Protein AF-A0AAF3F3Z7-F1 (afdb_monomer_lite)

Sequence (183 aa):
METDIKRFLELACEFDENYTMTKYVVQRILGGQQEHDPRGRATVASGCVSEICAAWNLEEIYEKWRLYRQRMKCKRKNELCPETGAQFIDVTFPVKRLKDHTAGTPKCVLNKFCDEQNLDRPIYKTAMRDGDKRYISTIDVMGKKFRSRFGQPNKKMAEQVAALSALIGLDLRHILIGNWEEG

Radius of gyration: 21.78 Å; chains: 1; bounding box: 50×30×58 Å

Foldseek 3Di:
DLVVLLVLLLVCLQVVPFFVVNLVVSCVVCPPVLVVDPLSVQSVVDPGSCSNCVSSVNNVSNVVSVVVVVVVVVVLQADADPVPRAGEDAWAFDPVVVVPPPFDFLLRLQQVVCVVVVHDGKDKDWDADPPPRFIAIWIAGPNHIHTHPDGHPDPVRNVSRNSCRVCVVVVNNVSGPDDGTDD

InterPro domains:
  IPR014720 Double-stranded RNA-binding domain [PF00035] (106-167)
  IPR014720 Double-stranded RNA-binding domain [PS50137] (105-172)
  IPR014720 Double-stranded RNA-binding domain [SM00358] (106-171)
  IPR044463 DUS2, double-stranded RNA binding domain [cd19871] (105-172)
  IPR052582 tRNA-dihydrouridine synthase-like [PTHR45936] (4-167)

pLDDT: mean 88.75, std 9.42, range [48.72, 97.81]

Organism: NCBI:txid2138241

Structure (mmCIF, N/CA/C/O backbone):
data_AF-A0AAF3F3Z7-F1
#
_entry.id   AF-A0AAF3F3Z7-F1
#
loop_
_atom_site.group_PDB
_atom_site.id
_atom_site.type_symbol
_atom_site.label_atom_id
_atom_site.label_alt_id
_atom_site.label_comp_id
_atom_site.label_asym_id
_atom_site.label_entity_id
_atom_site.label_seq_id
_atom_site.pdbx_PDB_ins_code
_atom_site.Cartn_x
_atom_site.Cartn_y
_atom_site.Cartn_z
_atom_site.occupancy
_atom_site.B_iso_or_equiv
_atom_site.auth_seq_id
_atom_site.auth_comp_id
_atom_site.auth_asym_id
_atom_site.auth_atom_id
_atom_site.pdbx_PDB_model_num
ATOM 1 N N . MET A 1 1 ? 24.271 2.891 -23.418 1.00 77.19 1 MET A N 1
ATOM 2 C CA . MET A 1 1 ? 22.915 2.370 -23.700 1.00 77.19 1 MET A CA 1
ATOM 3 C C . MET A 1 1 ? 22.592 1.171 -22.821 1.00 77.19 1 MET A C 1
ATOM 5 O O . MET A 1 1 ? 21.758 1.312 -21.943 1.00 77.19 1 MET A O 1
ATOM 9 N N . GLU A 1 2 ? 23.253 0.017 -22.990 1.00 87.62 2 GLU A N 1
ATOM 10 C CA . GLU A 1 2 ? 22.996 -1.155 -22.129 1.00 87.62 2 GLU A CA 1
ATOM 11 C C . GLU A 1 2 ? 23.244 -0.865 -20.642 1.00 87.62 2 GLU A C 1
ATOM 13 O O . GLU A 1 2 ? 22.426 -1.218 -19.798 1.00 87.62 2 GLU A O 1
ATOM 18 N N . THR A 1 3 ? 24.343 -0.180 -20.330 1.00 91.00 3 THR A N 1
ATOM 19 C CA . THR A 1 3 ? 24.683 0.267 -18.972 1.00 91.00 3 THR A CA 1
ATOM 20 C C . THR A 1 3 ? 23.600 1.158 -18.367 1.00 91.00 3 THR A C 1
ATOM 22 O O . THR A 1 3 ? 23.235 0.982 -17.209 1.00 91.00 3 THR A O 1
ATOM 25 N N . ASP A 1 4 ? 23.048 2.076 -19.162 1.00 94.44 4 ASP A N 1
ATOM 26 C CA . ASP A 1 4 ? 22.029 3.035 -18.724 1.00 94.44 4 ASP A CA 1
ATOM 27 C C . ASP A 1 4 ? 20.693 2.337 -18.468 1.00 94.44 4 ASP A C 1
ATOM 29 O O . ASP A 1 4 ? 20.028 2.608 -17.471 1.00 94.44 4 ASP A O 1
ATOM 33 N N . ILE A 1 5 ? 20.328 1.386 -19.334 1.00 96.44 5 ILE A N 1
ATOM 34 C CA . ILE A 1 5 ? 19.113 0.583 -19.185 1.00 96.44 5 ILE A CA 1
ATOM 35 C C . ILE A 1 5 ? 19.213 -0.308 -17.952 1.00 96.44 5 ILE A C 1
ATOM 37 O O . ILE A 1 5 ? 18.295 -0.309 -17.135 1.00 96.44 5 ILE A O 1
ATOM 41 N N . LYS A 1 6 ? 20.332 -1.020 -17.773 1.00 97.25 6 LYS A N 1
ATOM 42 C CA . LYS A 1 6 ? 20.546 -1.853 -16.584 1.00 97.25 6 LYS A CA 1
ATOM 43 C C . LYS A 1 6 ? 20.484 -1.019 -15.308 1.00 97.25 6 LYS A C 1
ATOM 45 O O . LYS A 1 6 ? 19.763 -1.381 -14.382 1.00 97.25 6 LYS A O 1
ATOM 50 N N . ARG A 1 7 ? 21.143 0.145 -15.288 1.00 97.06 7 ARG A N 1
ATOM 51 C CA . ARG A 1 7 ? 21.110 1.053 -14.136 1.00 97.06 7 ARG A CA 1
ATOM 52 C C . ARG A 1 7 ? 19.708 1.585 -13.844 1.00 97.06 7 ARG A C 1
ATOM 54 O O . ARG A 1 7 ? 19.309 1.658 -12.684 1.00 97.06 7 ARG A O 1
ATOM 61 N N . PHE A 1 8 ? 18.955 1.956 -14.876 1.00 97.81 8 PHE A N 1
ATOM 62 C CA . PHE A 1 8 ? 17.564 2.369 -14.718 1.00 97.81 8 PHE A CA 1
ATOM 63 C C . PHE A 1 8 ? 16.702 1.234 -14.155 1.00 97.81 8 PHE A C 1
ATOM 65 O O . PHE A 1 8 ? 15.934 1.465 -13.226 1.00 97.81 8 PHE A O 1
ATOM 72 N N . LEU A 1 9 ? 16.847 0.012 -14.673 1.00 97.69 9 LEU A N 1
ATOM 73 C CA . LEU A 1 9 ? 16.085 -1.151 -14.218 1.00 97.69 9 LEU A CA 1
ATOM 74 C C . LEU A 1 9 ? 16.394 -1.526 -12.766 1.00 97.69 9 LEU A C 1
ATOM 76 O O . LEU A 1 9 ? 15.471 -1.866 -12.029 1.00 97.69 9 LEU A O 1
ATOM 80 N N . GLU A 1 10 ? 17.646 -1.406 -12.321 1.00 96.94 10 GLU A N 1
ATOM 81 C CA . GLU A 1 10 ? 18.009 -1.563 -10.906 1.00 96.94 10 GLU A CA 1
ATOM 82 C C . GLU A 1 10 ? 17.223 -0.603 -10.006 1.00 96.94 10 GLU A C 1
ATOM 84 O O . GLU A 1 10 ? 16.625 -1.031 -9.017 1.00 96.94 10 GLU A O 1
ATOM 89 N N . LEU A 1 11 ? 17.189 0.683 -10.375 1.00 96.44 11 LEU A N 1
ATOM 90 C CA . LEU A 1 11 ? 16.457 1.713 -9.637 1.00 96.44 11 LEU A CA 1
ATOM 91 C C . LEU A 1 11 ? 14.943 1.482 -9.714 1.00 96.44 11 LEU A C 1
ATOM 93 O O . LEU A 1 11 ? 14.253 1.580 -8.704 1.00 96.44 11 LEU A O 1
ATOM 97 N N . ALA A 1 12 ? 14.419 1.119 -10.885 1.00 96.25 12 ALA A N 1
ATOM 98 C CA . ALA A 1 12 ? 13.010 0.780 -11.058 1.00 96.25 12 ALA A CA 1
ATOM 99 C C . ALA A 1 12 ? 12.600 -0.400 -10.158 1.00 96.25 12 ALA A C 1
ATOM 101 O O . ALA A 1 12 ? 11.528 -0.373 -9.555 1.00 96.25 12 ALA A O 1
ATOM 102 N N . CYS A 1 13 ? 13.469 -1.407 -10.008 1.00 95.31 13 CYS A N 1
ATOM 103 C CA . CYS A 1 13 ? 13.248 -2.522 -9.090 1.00 95.31 13 CYS A CA 1
ATOM 104 C C . CYS A 1 13 ? 13.281 -2.082 -7.624 1.00 95.31 13 CYS A C 1
ATOM 106 O O . CYS A 1 13 ? 12.440 -2.532 -6.845 1.00 95.31 13 CYS A O 1
ATOM 108 N N . GLU A 1 14 ? 14.232 -1.227 -7.244 1.00 94.31 14 GLU A N 1
ATOM 109 C CA . GLU A 1 14 ? 14.372 -0.694 -5.885 1.00 94.31 14 GLU A CA 1
ATOM 110 C C . GLU A 1 14 ? 13.143 0.115 -5.457 1.00 94.31 14 GLU A C 1
ATOM 112 O O . GLU A 1 14 ? 12.570 -0.141 -4.394 1.00 94.31 14 GLU A O 1
ATOM 117 N N . PHE A 1 15 ? 12.695 1.030 -6.318 1.00 92.94 15 PHE A N 1
ATOM 118 C CA . PHE A 1 15 ? 11.604 1.963 -6.032 1.00 92.94 15 PHE A CA 1
ATOM 119 C C . PHE A 1 15 ? 10.208 1.455 -6.422 1.00 92.94 15 PHE A C 1
ATOM 121 O O . PHE A 1 15 ? 9.239 2.189 -6.252 1.00 92.94 15 PHE A O 1
ATOM 128 N N . ASP A 1 16 ? 10.091 0.201 -6.872 1.00 91.19 16 ASP A N 1
ATOM 129 C CA . ASP A 1 16 ? 8.820 -0.432 -7.267 1.00 91.19 16 ASP A CA 1
ATOM 130 C C . ASP A 1 16 ? 8.071 0.376 -8.342 1.00 91.19 16 ASP A C 1
ATOM 132 O O . ASP A 1 16 ? 6.862 0.598 -8.264 1.00 91.19 16 ASP A O 1
ATOM 136 N N . GLU A 1 17 ? 8.819 0.852 -9.343 1.00 92.12 17 GLU A N 1
ATOM 137 C CA . GLU A 1 17 ? 8.267 1.638 -10.444 1.00 92.12 17 GLU A CA 1
ATOM 138 C C . GLU A 1 17 ? 7.237 0.822 -11.234 1.00 92.12 17 GLU A C 1
ATOM 140 O O . GLU A 1 17 ? 7.352 -0.396 -11.412 1.00 92.12 17 GLU A O 1
ATOM 145 N N . ASN A 1 18 ? 6.207 1.504 -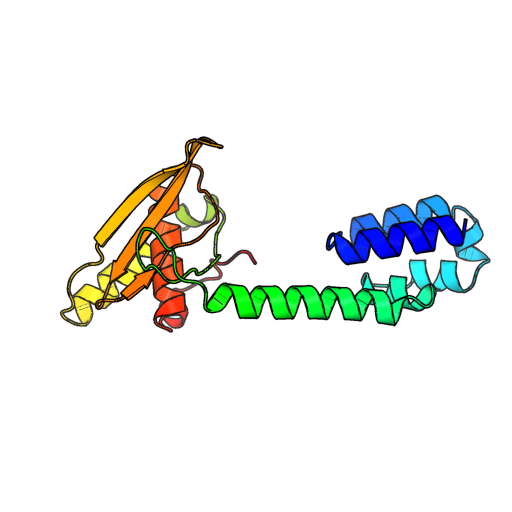11.729 1.00 91.81 18 ASN A N 1
ATOM 146 C CA . ASN A 1 18 ? 5.135 0.826 -12.436 1.00 91.81 18 ASN A CA 1
ATOM 147 C C . ASN A 1 18 ? 5.573 0.372 -13.838 1.00 91.81 18 ASN A C 1
ATOM 149 O O . ASN A 1 18 ? 6.300 1.066 -14.550 1.00 91.81 18 ASN A O 1
ATOM 153 N N . TYR A 1 19 ? 5.039 -0.774 -14.266 1.00 92.62 19 TYR A N 1
ATOM 154 C CA . TYR A 1 19 ? 5.362 -1.412 -15.545 1.00 92.62 19 TYR A CA 1
ATOM 155 C C . TYR A 1 19 ? 5.275 -0.474 -16.756 1.00 92.62 19 TYR A C 1
ATOM 157 O O . TYR A 1 19 ? 6.192 -0.463 -17.577 1.00 92.62 19 TYR A O 1
ATOM 165 N N . THR A 1 20 ? 4.207 0.321 -16.867 1.00 92.38 20 THR A N 1
ATOM 166 C CA . THR A 1 20 ? 3.992 1.215 -18.013 1.00 92.38 20 THR A CA 1
ATOM 167 C C . THR A 1 20 ? 5.125 2.231 -18.137 1.00 92.38 20 THR A C 1
ATOM 169 O O . THR A 1 20 ? 5.669 2.420 -19.226 1.00 92.38 20 THR A O 1
ATOM 172 N N . MET A 1 21 ? 5.523 2.842 -17.016 1.00 94.69 21 MET A N 1
ATOM 173 C CA . MET A 1 21 ? 6.622 3.806 -16.980 1.00 94.69 21 MET A CA 1
ATOM 174 C C . MET A 1 21 ? 7.970 3.138 -17.229 1.00 94.69 21 MET A C 1
ATOM 176 O O . MET A 1 21 ? 8.744 3.629 -18.051 1.00 94.69 21 MET A O 1
ATOM 180 N N . THR A 1 22 ? 8.232 1.994 -16.594 1.00 96.81 22 THR A N 1
ATOM 181 C CA . THR A 1 22 ? 9.468 1.236 -16.815 1.00 96.81 22 THR A CA 1
ATOM 182 C C . THR A 1 22 ? 9.636 0.865 -18.289 1.00 96.81 22 THR A C 1
ATOM 184 O O . THR A 1 22 ? 10.677 1.152 -18.878 1.00 96.81 22 THR A O 1
ATOM 187 N N . LYS A 1 23 ? 8.601 0.293 -18.917 1.00 96.94 23 LYS A N 1
ATOM 188 C CA . LYS A 1 23 ? 8.632 -0.119 -20.327 1.00 96.94 23 LYS A CA 1
ATOM 189 C C . LYS A 1 23 ? 8.881 1.060 -21.260 1.00 96.94 23 LYS A C 1
ATOM 191 O O . LYS A 1 23 ? 9.750 0.985 -22.126 1.00 96.94 23 LYS A O 1
ATOM 196 N N . TYR A 1 24 ? 8.163 2.159 -21.043 1.00 96.38 24 TYR A N 1
ATOM 197 C CA . TYR A 1 24 ? 8.303 3.368 -21.844 1.00 96.38 24 TYR A CA 1
ATOM 198 C C . TYR A 1 24 ? 9.722 3.949 -21.794 1.00 96.38 24 TYR A C 1
ATOM 200 O O . TYR A 1 24 ? 10.283 4.291 -22.835 1.00 96.38 24 TYR A O 1
ATOM 208 N N . VAL A 1 25 ? 10.322 4.042 -20.602 1.00 97.50 25 VAL A N 1
ATOM 209 C CA . VAL A 1 25 ? 11.681 4.580 -20.446 1.00 97.50 25 VAL A CA 1
ATOM 210 C C . VAL A 1 25 ? 12.702 3.689 -21.151 1.00 97.50 25 VAL A C 1
ATOM 212 O O . VAL A 1 25 ? 13.522 4.204 -21.910 1.00 97.50 25 VAL A O 1
ATOM 215 N N . VAL A 1 26 ? 12.628 2.364 -20.982 1.00 96.94 26 VAL A N 1
ATOM 216 C CA . VAL A 1 26 ? 13.566 1.442 -21.646 1.00 96.94 26 VAL A CA 1
ATOM 217 C C . VAL A 1 26 ? 13.438 1.519 -23.170 1.00 96.94 26 VAL A C 1
ATOM 219 O O . VAL A 1 26 ? 14.450 1.637 -23.859 1.00 96.94 26 VAL A O 1
ATOM 222 N N . GLN A 1 27 ? 12.214 1.536 -23.708 1.00 95.75 27 GLN A N 1
ATOM 223 C CA . GLN A 1 27 ? 11.977 1.691 -25.150 1.00 95.75 27 GLN A CA 1
ATOM 224 C C . GLN A 1 27 ? 12.495 3.032 -25.683 1.00 95.75 27 GLN A C 1
ATOM 226 O O . GLN A 1 27 ? 13.074 3.084 -26.766 1.00 95.75 27 GLN A O 1
ATOM 231 N N . ARG A 1 28 ? 12.362 4.118 -24.910 1.00 96.19 28 ARG A N 1
ATOM 232 C CA . ARG A 1 28 ? 12.935 5.417 -25.283 1.00 96.19 28 ARG A CA 1
ATOM 233 C C . ARG A 1 28 ? 14.458 5.415 -25.320 1.00 96.19 28 ARG A C 1
ATOM 235 O O . ARG A 1 28 ? 15.018 6.031 -26.220 1.00 96.19 28 ARG A O 1
ATOM 242 N N . ILE A 1 29 ? 15.117 4.747 -24.373 1.00 95.44 29 ILE A N 1
ATOM 243 C CA . ILE A 1 29 ? 16.583 4.635 -24.371 1.00 95.44 29 ILE A CA 1
ATOM 244 C C . ILE A 1 29 ? 17.059 3.774 -25.554 1.00 95.44 29 ILE A C 1
ATOM 246 O O . ILE A 1 29 ? 18.079 4.088 -26.165 1.00 95.44 29 ILE A O 1
ATOM 250 N N . LEU A 1 30 ? 16.312 2.719 -25.903 1.00 94.44 30 LEU A N 1
ATOM 251 C CA . LEU A 1 30 ? 16.591 1.858 -27.058 1.00 94.44 30 LEU A CA 1
ATOM 252 C C . LEU A 1 30 ? 16.384 2.566 -28.406 1.00 94.44 30 LEU A C 1
ATOM 254 O O . LEU A 1 30 ? 17.128 2.317 -29.357 1.00 94.44 30 LEU A O 1
ATOM 258 N N . GLY A 1 31 ? 15.365 3.422 -28.517 1.00 94.00 31 GLY A N 1
ATOM 259 C CA . GLY A 1 31 ? 14.981 4.032 -29.789 1.00 94.00 31 GLY A CA 1
ATOM 260 C C . GLY A 1 31 ? 14.740 2.968 -30.867 1.00 94.00 31 GLY A C 1
ATOM 261 O O . GLY A 1 31 ? 14.093 1.953 -30.616 1.00 94.00 31 GLY A O 1
ATOM 262 N N . GLY A 1 32 ? 15.311 3.156 -32.061 1.00 91.19 32 GLY A N 1
ATOM 263 C CA . GLY A 1 32 ? 15.193 2.193 -33.168 1.00 91.19 32 GLY A CA 1
ATOM 264 C C . GLY A 1 32 ? 15.847 0.827 -32.911 1.00 91.19 32 GLY A C 1
ATOM 265 O O . GLY A 1 32 ? 15.515 -0.147 -33.580 1.00 91.19 32 GLY A O 1
ATOM 266 N N . GLN A 1 33 ? 16.729 0.703 -31.910 1.00 89.56 33 GLN A N 1
ATOM 267 C CA . GLN A 1 33 ? 17.365 -0.582 -31.586 1.00 89.56 33 GLN A CA 1
ATOM 268 C C . GLN A 1 33 ? 16.382 -1.609 -31.015 1.00 89.56 33 GLN A C 1
ATOM 270 O O . GLN A 1 33 ? 16.705 -2.793 -30.967 1.00 89.56 33 GLN A O 1
ATOM 275 N N . GLN A 1 34 ? 15.170 -1.195 -30.634 1.00 90.88 34 GLN A N 1
ATOM 276 C CA . GLN A 1 34 ? 14.133 -2.109 -30.154 1.00 90.88 34 GLN A CA 1
ATOM 277 C C . GLN A 1 34 ? 13.709 -3.169 -31.191 1.00 90.88 34 GLN A C 1
ATOM 279 O O . GLN A 1 34 ? 13.202 -4.219 -30.806 1.00 90.88 34 GLN A O 1
ATOM 284 N N . GLU A 1 35 ? 13.937 -2.926 -32.486 1.00 90.94 35 GLU A N 1
ATOM 285 C CA . GLU A 1 35 ? 13.633 -3.880 -33.563 1.00 90.94 35 GLU A CA 1
ATOM 286 C C . GLU A 1 35 ? 14.815 -4.815 -33.866 1.00 90.94 35 GLU A C 1
ATOM 288 O O . GLU A 1 35 ? 14.627 -5.993 -34.186 1.00 90.94 35 GLU A O 1
ATOM 293 N N . HIS A 1 36 ? 16.046 -4.321 -33.712 1.00 90.69 36 HIS A N 1
ATOM 294 C CA . HIS A 1 36 ? 17.266 -5.030 -34.104 1.00 90.69 36 HIS A CA 1
ATOM 295 C C . HIS A 1 36 ? 17.894 -5.835 -32.955 1.00 90.69 36 HIS A C 1
ATOM 297 O O . HIS A 1 36 ? 18.313 -6.976 -33.173 1.00 90.69 36 HIS A O 1
ATOM 303 N N . ASP A 1 37 ? 17.891 -5.307 -31.728 1.00 92.50 37 ASP A N 1
ATOM 304 C CA . ASP A 1 37 ? 18.415 -5.989 -30.540 1.00 92.50 37 ASP A CA 1
ATOM 305 C C . ASP A 1 37 ? 17.410 -7.055 -30.043 1.00 92.50 37 ASP A C 1
ATOM 307 O O . ASP A 1 37 ? 16.248 -6.723 -29.780 1.00 92.50 37 ASP A O 1
ATOM 311 N N . PRO A 1 38 ? 17.816 -8.332 -29.871 1.00 94.50 38 PRO A N 1
ATOM 312 C CA . PRO A 1 38 ? 16.962 -9.368 -29.285 1.00 94.50 38 PRO A CA 1
ATOM 313 C C . PRO A 1 38 ? 16.350 -8.980 -27.932 1.00 94.50 38 PRO A C 1
ATOM 315 O O . PRO A 1 38 ? 15.183 -9.276 -27.681 1.00 94.50 38 PRO A O 1
ATOM 318 N N . ARG A 1 39 ? 17.101 -8.268 -27.084 1.00 95.31 39 ARG A N 1
ATOM 319 C CA . ARG A 1 39 ? 16.645 -7.765 -25.777 1.00 95.31 39 ARG A CA 1
ATOM 320 C C . ARG A 1 39 ? 15.650 -6.624 -25.937 1.00 95.31 39 ARG A C 1
ATOM 322 O O . ARG A 1 39 ? 14.708 -6.500 -25.156 1.00 95.31 39 ARG A O 1
ATOM 329 N N . GLY A 1 40 ? 15.834 -5.814 -26.978 1.00 94.62 40 GLY A N 1
ATOM 330 C CA . GLY A 1 40 ? 14.894 -4.777 -27.383 1.00 94.62 40 GLY A CA 1
ATOM 331 C C . GLY A 1 40 ? 13.544 -5.365 -27.787 1.00 94.62 40 GLY A C 1
ATOM 332 O O . GLY A 1 40 ? 12.516 -4.979 -27.229 1.00 94.62 40 GLY A O 1
ATOM 333 N N . ARG A 1 41 ? 13.550 -6.387 -28.652 1.00 96.19 41 ARG A N 1
ATOM 334 C CA . ARG A 1 41 ? 12.333 -7.123 -29.036 1.00 96.19 41 ARG A CA 1
ATOM 335 C C . ARG A 1 41 ? 11.676 -7.804 -27.839 1.00 96.19 41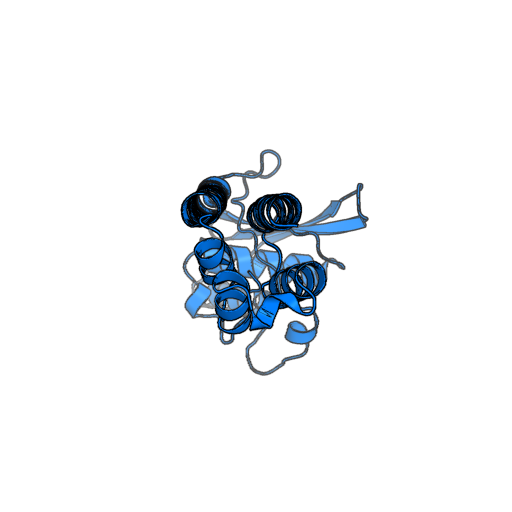 ARG A C 1
ATOM 337 O O . ARG A 1 41 ? 10.459 -7.730 -27.689 1.00 96.19 41 ARG A O 1
ATOM 344 N N . ALA A 1 42 ? 12.473 -8.413 -26.961 1.00 96.38 42 ALA A N 1
ATOM 345 C CA . ALA A 1 42 ? 11.972 -9.009 -25.727 1.00 96.38 42 ALA A CA 1
ATOM 346 C C . ALA A 1 42 ? 11.311 -7.960 -24.816 1.00 96.38 42 ALA A C 1
ATOM 348 O O . ALA A 1 42 ? 10.203 -8.192 -24.350 1.00 96.38 42 ALA A O 1
ATOM 349 N N . THR A 1 43 ? 11.915 -6.776 -24.656 1.00 95.88 43 THR A N 1
ATOM 350 C CA . THR A 1 43 ? 11.337 -5.654 -23.889 1.00 95.88 43 THR A CA 1
ATOM 351 C C . THR A 1 43 ? 9.997 -5.193 -24.476 1.00 95.88 43 THR A C 1
ATOM 353 O O . THR A 1 43 ? 9.056 -4.897 -23.739 1.00 95.88 43 THR A O 1
ATOM 356 N N . VAL A 1 44 ? 9.881 -5.131 -25.808 1.00 95.75 44 VAL A N 1
ATOM 357 C CA . VAL A 1 44 ? 8.616 -4.808 -26.492 1.00 95.75 44 VAL A CA 1
ATOM 358 C C . VAL A 1 44 ? 7.555 -5.875 -26.206 1.00 95.75 44 VAL A C 1
ATOM 360 O O . VAL A 1 44 ? 6.399 -5.523 -25.957 1.00 95.75 44 VAL A O 1
ATOM 363 N N . ALA A 1 45 ? 7.943 -7.151 -26.191 1.00 96.06 45 ALA A N 1
ATOM 364 C CA . ALA A 1 45 ? 7.047 -8.275 -25.937 1.00 96.06 45 ALA A CA 1
ATOM 365 C C . ALA A 1 45 ? 6.649 -8.431 -24.457 1.00 96.06 45 ALA A C 1
ATOM 367 O O . ALA A 1 45 ? 5.595 -8.997 -24.180 1.00 96.06 45 ALA A O 1
ATOM 368 N N . SER A 1 46 ? 7.447 -7.918 -23.514 1.00 96.31 46 SER A N 1
ATOM 369 C CA . SER A 1 46 ? 7.192 -8.061 -22.076 1.00 96.31 46 SER A CA 1
ATOM 370 C C . SER A 1 46 ? 5.860 -7.440 -21.645 1.00 96.31 46 SER A C 1
ATOM 372 O O . SER A 1 46 ? 5.537 -6.323 -22.054 1.00 96.31 46 SER A O 1
ATOM 374 N N . GLY A 1 47 ? 5.131 -8.122 -20.764 1.00 93.50 47 GLY A N 1
ATOM 375 C CA . GLY A 1 47 ? 3.902 -7.680 -20.102 1.00 93.50 47 GLY A CA 1
ATOM 376 C C . GLY A 1 47 ? 4.087 -7.229 -18.648 1.00 93.50 47 GLY A C 1
ATOM 377 O O . GLY A 1 47 ? 3.142 -6.719 -18.048 1.00 93.50 47 GLY A O 1
ATOM 378 N N . CYS A 1 48 ? 5.280 -7.387 -18.066 1.00 92.81 48 CYS A N 1
ATOM 379 C CA . CYS A 1 48 ? 5.571 -6.950 -16.698 1.00 92.81 48 CYS A CA 1
ATOM 380 C C . CYS A 1 48 ? 7.043 -6.543 -16.494 1.00 92.81 48 CYS A C 1
ATOM 382 O O . CYS A 1 48 ? 7.906 -6.834 -17.319 1.00 92.81 48 CYS A O 1
ATOM 384 N N . VAL A 1 49 ? 7.349 -5.874 -15.370 1.00 93.75 49 VAL A N 1
ATOM 385 C CA . VAL A 1 49 ? 8.723 -5.436 -15.031 1.00 93.75 49 VAL A CA 1
ATOM 386 C C . VAL A 1 49 ? 9.680 -6.620 -14.871 1.00 93.75 49 VAL A C 1
ATOM 388 O O . VAL A 1 49 ? 10.839 -6.510 -15.256 1.00 93.75 49 VAL A O 1
ATOM 391 N N . SER A 1 50 ? 9.202 -7.755 -14.349 1.00 95.88 50 SER A N 1
ATOM 392 C CA . SER A 1 50 ? 10.016 -8.966 -14.181 1.00 95.88 50 SER A CA 1
ATOM 393 C C . SER A 1 50 ? 10.533 -9.494 -15.522 1.00 95.88 50 SER A C 1
ATOM 395 O O . SER A 1 50 ? 11.725 -9.749 -15.656 1.00 95.88 50 SER A O 1
ATOM 397 N N . GLU A 1 51 ? 9.669 -9.566 -16.537 1.00 96.38 51 GLU A N 1
ATOM 398 C CA . GLU A 1 51 ? 10.041 -9.984 -17.895 1.00 96.38 51 GLU A CA 1
ATOM 399 C C . GLU A 1 51 ? 10.985 -8.989 -18.576 1.00 96.38 51 GLU A C 1
ATOM 401 O O . GLU A 1 51 ? 11.909 -9.401 -19.275 1.00 96.38 51 GLU A O 1
ATOM 406 N N . ILE A 1 52 ? 10.796 -7.683 -18.342 1.00 97.56 52 ILE A N 1
ATOM 407 C CA . ILE A 1 52 ? 11.748 -6.674 -18.822 1.00 97.56 52 ILE A CA 1
ATOM 408 C C . ILE A 1 52 ? 13.104 -6.909 -18.158 1.00 97.56 52 ILE A C 1
ATOM 410 O O . ILE A 1 52 ? 14.110 -6.965 -18.849 1.00 97.56 52 ILE A O 1
ATOM 414 N N . CYS A 1 53 ? 13.162 -7.101 -16.839 1.00 97.56 53 CYS A N 1
ATOM 415 C CA . CYS A 1 53 ? 14.423 -7.404 -16.159 1.00 97.56 53 CYS A CA 1
ATOM 416 C C . CYS A 1 53 ? 15.067 -8.680 -16.715 1.00 97.56 53 CYS A C 1
ATOM 418 O O . CYS A 1 53 ? 16.281 -8.699 -16.908 1.00 97.56 53 CYS A O 1
ATOM 420 N N . ALA A 1 54 ? 14.263 -9.689 -17.062 1.00 97.00 54 ALA A N 1
ATOM 421 C CA . ALA A 1 54 ? 14.752 -10.920 -17.667 1.00 97.00 54 ALA A CA 1
ATOM 422 C C . ALA A 1 54 ? 15.408 -10.713 -19.035 1.00 97.00 54 ALA A C 1
ATOM 424 O O . ALA A 1 54 ? 16.511 -11.192 -19.291 1.00 97.00 54 ALA A O 1
ATOM 425 N N . ALA A 1 55 ? 14.809 -9.877 -19.887 1.00 97.00 55 ALA A N 1
ATOM 426 C CA . ALA A 1 55 ? 15.411 -9.496 -21.164 1.00 97.00 55 ALA A CA 1
ATOM 427 C C . ALA A 1 55 ? 16.812 -8.860 -21.015 1.00 97.00 55 ALA A C 1
ATOM 429 O O . ALA A 1 55 ? 17.593 -8.857 -21.967 1.00 97.00 55 ALA A O 1
ATOM 430 N N . TRP A 1 56 ? 17.142 -8.333 -19.832 1.00 96.81 56 TRP A N 1
ATOM 431 C CA . TRP A 1 56 ? 18.406 -7.659 -19.531 1.00 96.81 56 TRP A CA 1
ATOM 432 C C . TRP A 1 56 ? 19.311 -8.427 -18.551 1.00 96.81 56 TRP A C 1
ATOM 434 O O . TRP A 1 56 ? 20.340 -7.880 -18.146 1.00 96.81 56 TRP A O 1
ATOM 444 N N . ASN A 1 57 ? 18.996 -9.693 -18.242 1.00 96.50 57 ASN A N 1
ATOM 445 C CA . ASN A 1 57 ? 19.685 -10.542 -17.256 1.00 96.50 57 ASN A CA 1
ATOM 446 C C . ASN A 1 57 ? 19.712 -9.934 -15.837 1.00 96.50 57 ASN A C 1
ATOM 448 O O . ASN A 1 57 ? 20.754 -9.906 -15.180 1.00 96.50 57 ASN A O 1
ATOM 452 N N . LEU A 1 58 ? 18.590 -9.358 -15.400 1.00 96.94 58 LEU A N 1
ATOM 453 C CA . LEU A 1 58 ? 18.412 -8.715 -14.092 1.00 96.94 58 LEU A CA 1
ATOM 454 C C . LEU A 1 58 ? 17.321 -9.386 -13.237 1.00 96.94 58 LEU A C 1
ATOM 456 O O . LEU A 1 58 ? 16.791 -8.770 -12.308 1.00 96.94 58 LEU A O 1
ATOM 460 N N . GLU A 1 59 ? 16.970 -10.639 -13.522 1.00 96.12 59 GLU A N 1
ATOM 461 C CA . GLU A 1 59 ? 15.957 -11.405 -12.785 1.00 96.12 59 GLU A CA 1
ATOM 462 C C . GLU A 1 59 ? 16.275 -11.475 -11.290 1.00 96.12 59 GLU A C 1
ATOM 464 O O . GLU A 1 59 ? 15.402 -11.248 -10.452 1.00 96.12 59 GLU A O 1
ATOM 469 N N . GLU A 1 60 ? 17.540 -11.722 -10.949 1.00 95.88 60 GLU A N 1
ATOM 470 C CA . GLU A 1 60 ? 17.991 -11.813 -9.559 1.00 95.88 60 GLU A CA 1
ATOM 471 C C . GLU A 1 60 ? 17.824 -10.485 -8.808 1.00 95.88 60 GLU A C 1
ATOM 473 O O . GLU A 1 60 ? 17.469 -10.472 -7.627 1.00 95.88 60 GLU A O 1
ATOM 478 N N . ILE A 1 61 ? 18.033 -9.352 -9.489 1.00 95.62 61 ILE A N 1
ATOM 479 C CA . ILE A 1 61 ? 17.850 -8.018 -8.900 1.00 95.62 61 ILE A CA 1
ATOM 480 C C . ILE A 1 61 ? 16.369 -7.757 -8.638 1.00 95.62 61 ILE A C 1
ATOM 482 O O . ILE A 1 61 ? 16.009 -7.289 -7.551 1.00 95.62 61 ILE A O 1
ATOM 486 N N . TYR A 1 62 ? 15.509 -8.082 -9.604 1.00 95.50 62 TYR A N 1
ATOM 487 C CA . TYR A 1 62 ? 14.066 -7.968 -9.433 1.00 95.50 62 TYR A CA 1
ATOM 488 C C . TYR A 1 62 ? 13.583 -8.822 -8.253 1.00 95.50 62 TYR A C 1
ATOM 490 O O . TYR A 1 62 ? 12.897 -8.318 -7.358 1.00 95.50 62 TYR A O 1
ATOM 498 N N . GLU A 1 63 ? 13.999 -10.091 -8.198 1.00 94.19 63 GLU A N 1
ATOM 499 C CA . GLU A 1 63 ? 13.584 -11.017 -7.144 1.00 94.19 63 GLU A CA 1
ATOM 500 C C . GLU A 1 63 ? 14.105 -10.586 -5.766 1.00 94.19 63 GLU A C 1
ATOM 502 O O . GLU A 1 63 ? 13.348 -10.582 -4.794 1.00 94.19 63 GLU A O 1
ATOM 507 N N . LYS A 1 64 ? 15.355 -10.111 -5.672 1.00 96.31 64 LYS A N 1
ATOM 508 C CA . LYS A 1 64 ? 15.915 -9.530 -4.440 1.00 96.31 64 LYS A CA 1
ATOM 509 C C . LYS A 1 64 ? 15.015 -8.429 -3.876 1.00 96.31 64 LYS A C 1
ATOM 511 O O . LYS A 1 64 ? 14.702 -8.436 -2.682 1.00 96.31 64 LYS A O 1
ATOM 516 N N . TRP A 1 65 ? 14.603 -7.476 -4.710 1.00 94.56 65 TRP A N 1
ATOM 517 C CA . TRP A 1 65 ? 13.787 -6.345 -4.270 1.00 94.56 65 TRP A CA 1
ATOM 518 C C . TRP A 1 65 ? 12.333 -6.734 -3.982 1.00 94.56 65 TRP A C 1
ATOM 520 O O . TRP A 1 65 ? 11.754 -6.260 -2.999 1.00 94.56 65 TRP A O 1
ATOM 530 N N . ARG A 1 66 ? 11.767 -7.667 -4.754 1.00 90.50 66 ARG A N 1
ATOM 531 C CA . ARG A 1 66 ? 10.461 -8.277 -4.471 1.00 90.50 66 ARG A CA 1
ATOM 532 C C . ARG A 1 66 ? 10.446 -8.958 -3.099 1.00 90.50 66 ARG A C 1
ATOM 534 O O . ARG A 1 66 ? 9.567 -8.670 -2.282 1.00 90.50 66 ARG A O 1
ATOM 541 N N . LEU A 1 67 ? 11.435 -9.807 -2.810 1.00 90.44 67 LEU A N 1
ATOM 542 C CA . LEU A 1 67 ? 11.581 -10.491 -1.521 1.00 90.44 67 LEU A CA 1
ATOM 543 C C . LEU A 1 67 ? 11.827 -9.504 -0.377 1.00 90.44 67 LEU A C 1
ATOM 545 O O . LEU A 1 67 ? 11.251 -9.650 0.703 1.00 90.44 67 LEU A O 1
ATOM 549 N N . TYR A 1 68 ? 12.633 -8.463 -0.605 1.00 89.31 68 TYR A N 1
ATOM 550 C CA . TYR A 1 68 ? 12.830 -7.387 0.365 1.00 89.31 68 TYR A CA 1
ATOM 551 C C . TYR A 1 68 ? 11.500 -6.715 0.730 1.00 89.31 68 TYR A C 1
ATOM 553 O O . TYR A 1 68 ? 11.177 -6.598 1.917 1.00 89.31 68 TYR A O 1
ATOM 561 N N . ARG A 1 69 ? 10.680 -6.344 -0.264 1.00 85.12 69 ARG A N 1
ATOM 562 C CA . ARG A 1 69 ? 9.348 -5.760 -0.035 1.00 85.12 69 ARG A CA 1
ATOM 563 C C . ARG A 1 69 ? 8.422 -6.724 0.696 1.00 85.12 69 ARG A C 1
ATOM 565 O O . ARG A 1 69 ? 7.758 -6.317 1.649 1.00 85.12 69 ARG A O 1
ATOM 572 N N . GLN A 1 70 ? 8.412 -8.000 0.316 1.00 79.19 70 GLN A N 1
ATOM 573 C CA . GLN A 1 70 ? 7.622 -9.022 1.001 1.00 79.19 70 GLN A CA 1
ATOM 574 C C . GLN A 1 70 ? 8.029 -9.153 2.477 1.00 79.19 70 GLN A C 1
ATOM 576 O O . GLN A 1 70 ? 7.175 -9.112 3.365 1.00 79.19 70 GLN A O 1
ATOM 581 N N . ARG A 1 71 ? 9.335 -9.214 2.765 1.00 80.06 71 ARG A N 1
ATOM 582 C CA . ARG A 1 71 ? 9.865 -9.269 4.135 1.00 80.06 71 ARG A CA 1
ATOM 583 C C . ARG A 1 71 ? 9.499 -8.024 4.935 1.00 80.06 71 ARG A C 1
ATOM 585 O O . ARG A 1 71 ? 9.140 -8.146 6.106 1.00 80.06 71 ARG A O 1
ATOM 592 N N . MET A 1 72 ? 9.567 -6.840 4.327 1.00 74.62 72 MET A N 1
ATOM 593 C CA . MET A 1 72 ? 9.171 -5.595 4.987 1.00 74.62 72 MET A CA 1
ATOM 594 C C . MET A 1 72 ? 7.675 -5.555 5.292 1.00 74.62 72 MET A C 1
ATOM 596 O O . MET A 1 72 ? 7.310 -5.154 6.395 1.00 74.62 72 MET A O 1
ATOM 600 N N . LYS A 1 73 ? 6.812 -6.041 4.391 1.00 69.00 73 LYS A N 1
ATOM 601 C CA . LYS A 1 73 ? 5.371 -6.192 4.662 1.00 69.00 73 LYS A CA 1
ATOM 602 C C . LYS A 1 73 ? 5.116 -7.131 5.850 1.00 69.00 73 LYS A C 1
ATOM 604 O O . LYS A 1 73 ? 4.335 -6.787 6.734 1.00 69.00 73 LYS A O 1
ATOM 609 N N . CYS A 1 74 ? 5.821 -8.262 5.933 1.00 63.66 74 CYS A N 1
ATOM 610 C CA . CYS A 1 74 ? 5.696 -9.193 7.062 1.00 63.66 74 CYS A CA 1
ATOM 611 C C . CYS A 1 74 ? 6.193 -8.600 8.390 1.00 63.66 74 CYS A C 1
ATOM 613 O O . CYS A 1 74 ? 5.512 -8.736 9.402 1.00 63.66 74 CYS A O 1
ATOM 615 N N . LYS A 1 75 ? 7.344 -7.910 8.398 1.00 61.00 75 LYS A N 1
ATOM 616 C CA . LYS A 1 75 ? 7.863 -7.237 9.605 1.00 61.00 75 LYS A CA 1
ATOM 617 C C . LYS A 1 75 ? 6.892 -6.177 10.122 1.00 61.00 75 LYS A C 1
ATOM 619 O O . LYS A 1 75 ? 6.560 -6.167 11.302 1.00 61.00 75 LYS A O 1
ATOM 624 N N . ARG A 1 76 ? 6.377 -5.350 9.212 1.00 59.88 76 ARG A N 1
ATOM 625 C CA . ARG A 1 76 ? 5.408 -4.290 9.500 1.00 59.88 76 ARG A CA 1
ATOM 626 C C . ARG A 1 76 ? 4.112 -4.794 10.141 1.00 59.88 76 ARG A C 1
ATOM 628 O O . ARG A 1 76 ? 3.517 -4.047 10.906 1.00 59.88 76 ARG A O 1
ATOM 635 N N . LYS A 1 77 ? 3.692 -6.035 9.863 1.00 59.06 77 LYS A N 1
ATOM 636 C CA . LYS A 1 77 ? 2.463 -6.647 10.406 1.00 59.06 77 LYS A CA 1
ATOM 637 C C . LYS A 1 77 ? 2.520 -6.899 11.925 1.00 59.06 77 LYS A C 1
ATOM 639 O O . LYS A 1 77 ? 1.473 -6.960 12.569 1.00 59.06 77 LYS A O 1
ATOM 644 N N . ASN A 1 78 ? 3.727 -7.015 12.488 1.00 61.31 78 ASN A N 1
ATOM 645 C CA . ASN A 1 78 ? 3.959 -7.297 13.911 1.00 61.31 78 ASN A CA 1
ATOM 646 C C . ASN A 1 78 ? 4.419 -6.065 14.711 1.00 61.31 78 ASN A C 1
ATOM 648 O O . ASN A 1 78 ?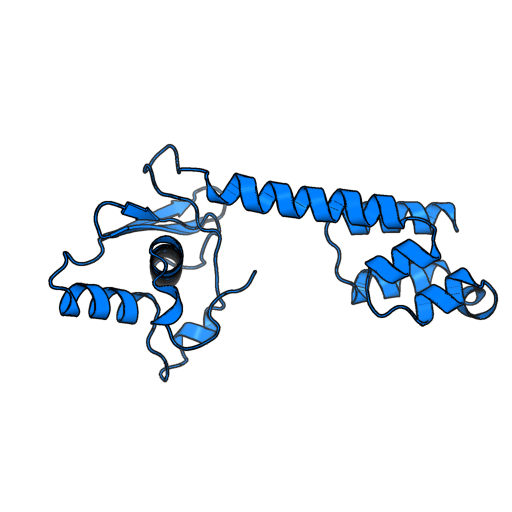 4.725 -6.184 15.896 1.00 61.31 78 ASN A O 1
ATOM 652 N N . GLU A 1 79 ? 4.490 -4.886 14.088 1.00 72.44 79 GLU A N 1
ATOM 653 C CA . GLU A 1 79 ? 4.866 -3.654 14.783 1.00 72.44 79 GLU A CA 1
ATOM 654 C C . GLU A 1 79 ? 3.674 -3.087 15.571 1.00 72.44 79 GLU A C 1
ATOM 656 O O . GLU A 1 79 ? 2.562 -2.942 15.054 1.00 72.44 79 GLU A O 1
ATOM 661 N N . LEU A 1 80 ? 3.933 -2.736 16.831 1.00 80.44 80 LEU A N 1
ATOM 662 C CA . LEU A 1 80 ? 3.004 -2.032 17.711 1.00 80.44 80 LEU A CA 1
ATOM 663 C C . LEU A 1 80 ? 3.386 -0.551 17.766 1.00 80.44 80 LEU A C 1
ATOM 665 O O . LEU A 1 80 ? 4.564 -0.195 17.778 1.00 80.44 80 LEU A O 1
ATOM 669 N N . CYS A 1 81 ? 2.391 0.325 17.828 1.00 78.38 81 CYS A N 1
ATOM 670 C CA . CYS A 1 81 ? 2.581 1.751 18.032 1.00 78.38 81 CYS A CA 1
ATOM 671 C C . CYS A 1 81 ? 3.133 1.993 19.447 1.00 78.38 81 CYS A C 1
ATOM 673 O O . CYS A 1 81 ? 2.415 1.698 20.404 1.00 78.38 81 CYS A O 1
ATOM 675 N N . PRO A 1 82 ? 4.339 2.569 19.609 1.00 73.88 82 PRO A N 1
ATOM 676 C CA . PRO A 1 82 ? 4.947 2.760 20.930 1.00 73.88 82 PRO A CA 1
ATOM 677 C C . PRO A 1 82 ? 4.102 3.632 21.868 1.00 73.88 82 PRO A C 1
ATOM 679 O O . PRO A 1 82 ? 4.043 3.387 23.065 1.00 73.88 82 PRO A O 1
ATOM 682 N N . GLU A 1 83 ? 3.408 4.628 21.311 1.00 77.69 83 GLU A N 1
ATOM 683 C CA . GLU A 1 83 ? 2.605 5.603 22.062 1.00 77.69 83 GLU A CA 1
ATOM 684 C C . GLU A 1 83 ? 1.267 5.032 22.547 1.00 77.69 83 GLU A C 1
ATOM 686 O O . GLU A 1 83 ? 0.757 5.415 23.596 1.00 77.69 83 GLU A O 1
ATOM 691 N N . THR A 1 84 ? 0.648 4.155 21.753 1.00 77.44 84 THR A N 1
ATOM 692 C CA . THR A 1 84 ? -0.745 3.726 21.975 1.00 77.44 84 THR A CA 1
ATOM 693 C C . THR A 1 84 ? -0.890 2.233 22.257 1.00 77.44 84 THR A C 1
ATOM 695 O O . THR A 1 84 ? -1.954 1.809 22.712 1.00 77.44 84 THR A O 1
ATOM 698 N N . GLY A 1 85 ? 0.151 1.439 21.986 1.00 84.06 85 GLY A N 1
ATOM 699 C CA . GLY A 1 85 ? 0.114 -0.023 21.983 1.00 84.06 85 GLY A CA 1
ATOM 700 C C . GLY A 1 85 ? -0.697 -0.619 20.827 1.00 84.06 85 GLY A C 1
ATOM 701 O O . GLY A 1 85 ? -1.028 -1.797 20.867 1.00 84.06 85 GLY A O 1
ATOM 702 N N . ALA A 1 86 ? -1.077 0.181 19.825 1.00 85.56 86 ALA A N 1
ATOM 703 C CA . ALA A 1 86 ? -1.929 -0.268 18.727 1.00 85.56 86 ALA A CA 1
ATOM 704 C C . ALA A 1 86 ? -1.164 -1.081 17.681 1.00 85.56 86 ALA A C 1
ATOM 706 O O . ALA A 1 86 ? -0.104 -0.658 17.231 1.00 85.56 86 ALA A O 1
ATOM 707 N N . GLN A 1 87 ? -1.726 -2.200 17.236 1.00 88.38 87 GLN A N 1
ATOM 708 C CA . GLN A 1 87 ? -1.189 -2.968 16.120 1.00 88.38 87 GLN A CA 1
ATOM 709 C C . GLN A 1 87 ? -1.322 -2.182 14.815 1.00 88.38 87 GLN A C 1
ATOM 711 O O . GLN A 1 87 ? -2.394 -1.648 14.499 1.00 88.38 87 GLN A O 1
ATOM 716 N N . PHE A 1 88 ? -0.231 -2.123 14.047 1.00 87.94 88 PHE A N 1
ATOM 717 C CA . PHE A 1 88 ? -0.245 -1.465 12.751 1.00 87.94 88 PHE A CA 1
ATOM 718 C C . PHE A 1 88 ? -0.839 -2.356 11.667 1.00 87.94 88 PHE A C 1
ATOM 720 O O . PHE A 1 88 ? -0.339 -3.438 11.366 1.00 87.94 88 PHE A O 1
ATOM 727 N N . ILE A 1 89 ? -1.897 -1.849 11.043 1.00 87.00 89 ILE A N 1
ATOM 728 C CA . ILE A 1 89 ? -2.507 -2.438 9.855 1.00 87.00 89 ILE A CA 1
ATOM 729 C C . ILE A 1 89 ? -2.592 -1.325 8.822 1.00 87.00 89 ILE A C 1
ATOM 731 O O . ILE A 1 89 ? -3.504 -0.494 8.847 1.00 87.00 89 ILE A O 1
ATOM 735 N N . ASP A 1 90 ? -1.576 -1.289 7.959 1.00 85.06 90 ASP A N 1
ATOM 736 C CA . ASP A 1 90 ? -1.398 -0.274 6.924 1.00 85.06 90 ASP A CA 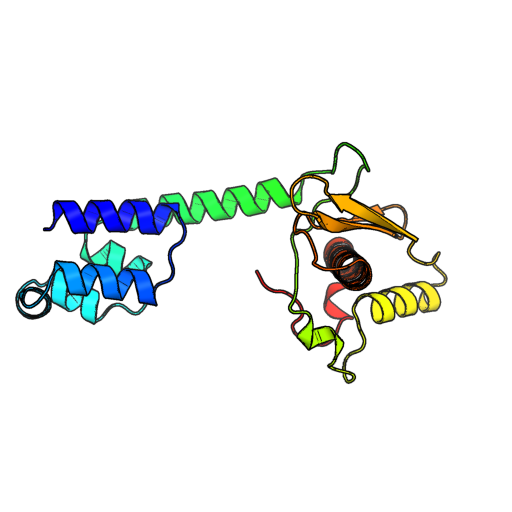1
ATOM 737 C C . ASP A 1 90 ? -2.386 -0.499 5.788 1.00 85.06 90 ASP A C 1
ATOM 739 O O . ASP A 1 90 ? -2.099 -1.166 4.798 1.00 85.06 90 ASP A O 1
ATOM 743 N N . VAL A 1 91 ? -3.570 0.069 5.961 1.00 85.12 91 VAL A N 1
ATOM 744 C CA . VAL A 1 91 ? -4.613 0.103 4.943 1.00 85.12 91 VAL A CA 1
ATOM 745 C C . VAL A 1 91 ? -5.113 1.520 4.759 1.00 85.12 91 VAL A C 1
ATOM 747 O O . VAL A 1 91 ? -5.011 2.370 5.651 1.00 85.12 91 VAL A O 1
ATOM 750 N N . THR A 1 92 ? -5.631 1.780 3.570 1.00 84.94 92 THR A N 1
ATOM 751 C CA . THR A 1 92 ? -6.334 3.005 3.205 1.00 84.94 92 THR A CA 1
ATOM 752 C C . THR A 1 92 ? -7.330 2.675 2.099 1.00 84.94 92 THR A C 1
ATOM 754 O O . THR A 1 92 ? -7.346 1.558 1.581 1.00 84.94 92 THR A O 1
ATOM 757 N N . PHE A 1 93 ? -8.177 3.639 1.755 1.00 81.50 93 PHE A N 1
ATOM 758 C CA . PHE A 1 93 ? -9.099 3.518 0.637 1.00 81.50 93 PHE A CA 1
ATOM 759 C C . PHE A 1 93 ? -9.481 4.900 0.080 1.00 81.50 93 PHE A C 1
ATOM 761 O O . PHE A 1 93 ? -9.274 5.909 0.756 1.00 81.50 93 PHE A O 1
ATOM 768 N N . PRO A 1 94 ? -10.066 5.008 -1.126 1.00 78.19 94 PRO A N 1
ATOM 769 C CA . PRO A 1 94 ? -10.489 6.286 -1.686 1.00 78.19 94 PRO A CA 1
ATOM 770 C C . PRO A 1 94 ? -11.716 6.855 -0.987 1.00 78.19 94 PRO A C 1
ATOM 772 O O . PRO A 1 94 ? -12.718 6.165 -0.806 1.00 78.19 94 PRO A O 1
ATOM 775 N N . VAL A 1 95 ? -11.723 8.168 -0.754 1.00 78.38 95 VAL A N 1
ATOM 776 C CA . VAL A 1 95 ? -12.872 8.886 -0.167 1.00 78.38 95 VAL A CA 1
ATOM 777 C C . VAL A 1 95 ? -14.168 8.672 -0.966 1.00 78.38 95 VAL A C 1
ATOM 779 O O . VAL A 1 95 ? -15.248 8.633 -0.380 1.00 78.38 95 VAL A O 1
ATOM 782 N N . LYS A 1 96 ? -14.079 8.474 -2.292 1.00 78.44 96 LYS A N 1
ATOM 783 C CA . LYS A 1 96 ? -15.238 8.166 -3.152 1.00 78.44 96 LYS A CA 1
ATOM 784 C C . LYS A 1 96 ? -16.019 6.927 -2.692 1.00 78.44 96 LYS A C 1
ATOM 786 O O . LYS A 1 96 ? -17.230 6.910 -2.870 1.00 78.44 96 LYS A O 1
ATOM 791 N N . ARG A 1 97 ? -15.376 5.954 -2.030 1.00 76.62 97 ARG A N 1
ATOM 792 C CA . ARG A 1 97 ? -16.051 4.756 -1.499 1.00 76.62 97 ARG A CA 1
ATOM 793 C C . ARG A 1 97 ? -17.003 5.063 -0.343 1.00 76.62 97 ARG A C 1
ATOM 795 O O . ARG A 1 97 ? -17.965 4.342 -0.151 1.00 76.62 97 ARG A O 1
ATOM 802 N N . LEU A 1 98 ? -16.805 6.167 0.385 1.00 75.88 98 LEU A N 1
ATOM 803 C CA . LEU A 1 98 ? -17.749 6.588 1.432 1.00 75.88 98 LEU A CA 1
ATOM 804 C C . LEU A 1 98 ? -19.089 7.093 0.880 1.00 75.88 98 LEU A C 1
ATOM 806 O O . LEU A 1 98 ? -20.018 7.286 1.660 1.00 75.88 98 LEU A O 1
ATOM 810 N N . LYS A 1 99 ? -19.170 7.371 -0.427 1.00 71.12 99 LYS A N 1
ATOM 811 C CA . LYS A 1 99 ? -20.405 7.789 -1.103 1.00 71.12 99 LYS A CA 1
ATOM 812 C C . LYS A 1 99 ? -21.197 6.604 -1.656 1.00 71.12 99 LYS A C 1
ATOM 814 O O . LYS A 1 99 ? -22.318 6.796 -2.110 1.00 71.12 99 LYS A O 1
ATOM 819 N N . ASP A 1 100 ? -20.615 5.408 -1.641 1.00 67.88 100 ASP A N 1
ATOM 820 C CA . ASP A 1 100 ? -21.325 4.198 -2.019 1.00 67.88 100 ASP A CA 1
ATOM 821 C C . ASP A 1 100 ? -22.201 3.755 -0.841 1.00 67.88 100 ASP A C 1
ATOM 823 O O . ASP A 1 100 ? -21.713 3.361 0.220 1.00 67.88 100 ASP A O 1
ATOM 827 N N . HIS A 1 101 ? -23.513 3.904 -1.004 1.00 60.94 101 HIS A N 1
ATOM 828 C CA . HIS A 1 101 ? -24.497 3.643 0.045 1.00 60.94 101 HIS A CA 1
ATOM 829 C C . HIS A 1 101 ? -24.903 2.167 0.139 1.00 60.94 101 HIS A C 1
ATOM 831 O O . HIS A 1 101 ? -25.661 1.806 1.035 1.00 60.94 101 HIS A O 1
ATOM 837 N N . THR A 1 102 ? -24.417 1.315 -0.765 1.00 62.19 102 THR A N 1
ATOM 838 C CA . THR A 1 102 ? -24.949 -0.043 -0.940 1.00 62.19 102 THR A CA 1
ATOM 839 C C . THR A 1 102 ? -24.395 -1.068 0.057 1.00 62.19 102 THR A C 1
ATOM 841 O O . THR A 1 102 ? -25.111 -1.993 0.425 1.00 62.19 102 THR A O 1
ATOM 844 N N . ALA A 1 103 ? -23.158 -0.899 0.540 1.00 64.12 103 ALA A N 1
ATOM 845 C CA . ALA A 1 103 ? -22.443 -1.933 1.305 1.00 64.12 103 ALA A CA 1
ATOM 846 C C . ALA A 1 103 ? -22.216 -1.619 2.800 1.00 64.12 103 ALA A C 1
ATOM 848 O O . ALA A 1 103 ? -21.677 -2.452 3.527 1.00 64.12 103 ALA A O 1
ATOM 849 N N . GLY A 1 104 ? -22.634 -0.440 3.279 1.00 79.88 104 GLY A N 1
ATOM 850 C CA . GLY A 1 104 ? -22.328 0.031 4.634 1.00 79.88 104 GLY A CA 1
ATOM 851 C C . GLY A 1 104 ? -20.840 0.370 4.819 1.00 79.88 104 GLY A C 1
ATOM 852 O O . GLY A 1 104 ? -19.946 -0.278 4.287 1.00 79.88 104 GLY A O 1
ATOM 853 N N . THR A 1 105 ? -20.538 1.436 5.564 1.00 89.62 105 THR A N 1
ATOM 854 C CA . THR A 1 105 ? -19.133 1.839 5.780 1.00 89.62 105 THR A CA 1
ATOM 855 C C . THR A 1 105 ? -18.434 0.924 6.796 1.00 89.62 105 THR A C 1
ATOM 857 O O . THR A 1 105 ? -19.125 0.399 7.676 1.00 89.62 105 THR A O 1
ATOM 860 N N . PRO A 1 106 ? -17.091 0.782 6.765 1.00 92.69 106 PRO A N 1
ATOM 861 C CA . PRO A 1 106 ? -16.341 -0.011 7.746 1.00 92.69 106 PRO A CA 1
ATOM 862 C C . PRO A 1 106 ? -16.747 0.260 9.201 1.00 92.69 106 PRO A C 1
ATOM 864 O O . PRO A 1 106 ? -16.976 -0.670 9.971 1.00 92.69 106 PRO A O 1
ATOM 867 N N . LYS A 1 107 ? -16.925 1.537 9.566 1.00 93.81 107 LYS A N 1
ATOM 868 C CA . LYS A 1 107 ? -17.368 1.945 10.908 1.00 93.81 107 LYS A CA 1
ATOM 869 C C . LYS A 1 107 ? -18.782 1.454 11.238 1.00 93.81 107 LYS A C 1
ATOM 871 O O . LYS A 1 107 ? -19.033 1.025 12.358 1.00 93.81 107 LYS A O 1
ATOM 876 N N . CYS A 1 108 ? -19.705 1.522 10.278 1.00 92.44 108 CYS A N 1
ATOM 877 C CA . CYS A 1 108 ? -21.080 1.051 10.465 1.00 92.44 108 CYS A CA 1
ATOM 878 C C . CYS A 1 108 ? -21.126 -0.464 10.667 1.00 92.44 108 CYS A C 1
ATOM 880 O O . CYS A 1 108 ? -21.791 -0.928 11.587 1.00 92.44 108 CYS A O 1
ATOM 882 N N . VAL A 1 109 ? -20.405 -1.212 9.829 1.00 93.00 109 VAL A N 1
ATOM 883 C CA . VAL A 1 109 ? -20.355 -2.678 9.890 1.00 93.00 109 VAL A CA 1
ATOM 884 C C . VAL A 1 109 ? -19.738 -3.147 11.206 1.00 93.00 109 VAL A C 1
ATOM 886 O O . VAL A 1 109 ? -20.316 -3.998 11.874 1.00 93.00 109 VAL A O 1
ATOM 889 N N . LEU A 1 110 ? -18.624 -2.542 11.629 1.00 94.06 110 LEU A N 1
ATOM 890 C CA . LEU A 1 110 ? -17.978 -2.895 12.893 1.00 94.06 110 LEU A CA 1
ATOM 891 C C . LEU A 1 110 ? -18.865 -2.585 14.108 1.00 94.06 110 LEU A C 1
ATOM 893 O O . LEU A 1 110 ? -18.979 -3.412 15.004 1.00 94.06 110 LEU A O 1
ATOM 897 N N . ASN A 1 111 ? -19.527 -1.423 14.130 1.00 93.88 111 ASN A N 1
ATOM 898 C CA . ASN A 1 111 ? -20.449 -1.085 15.218 1.00 93.88 111 ASN A CA 1
ATOM 899 C C . ASN A 1 111 ? -21.624 -2.065 15.288 1.00 93.88 111 ASN A C 1
ATOM 901 O O . ASN A 1 111 ? -21.975 -2.509 16.375 1.00 93.88 111 ASN A O 1
ATOM 905 N N . LYS A 1 112 ? -22.203 -2.418 14.133 1.00 93.38 112 LYS A N 1
ATOM 906 C CA . LYS A 1 112 ? -23.299 -3.386 14.052 1.00 93.38 112 LYS A CA 1
ATOM 907 C C . LYS A 1 112 ? -22.867 -4.752 14.589 1.00 93.38 112 LYS A C 1
ATOM 909 O O . LYS A 1 112 ? -23.592 -5.339 15.377 1.00 93.38 112 LYS A O 1
ATOM 914 N N . PHE A 1 113 ? -21.670 -5.208 14.221 1.00 93.44 113 PHE A N 1
ATOM 915 C CA . PHE A 1 113 ? -21.098 -6.444 14.750 1.00 93.44 113 PHE A CA 1
ATOM 916 C C . PHE A 1 113 ? -20.929 -6.398 16.277 1.00 93.44 113 PHE A C 1
ATOM 918 O O . PHE A 1 113 ? -21.330 -7.335 16.958 1.00 93.44 113 PHE A O 1
ATOM 925 N N . CYS A 1 114 ? -20.385 -5.308 16.833 1.00 93.31 114 CYS A N 1
ATOM 926 C CA . CYS A 1 114 ? -20.267 -5.151 18.287 1.00 93.31 114 CYS A CA 1
ATOM 927 C C . CYS A 1 114 ? -21.635 -5.201 18.982 1.00 93.31 114 CYS A C 1
ATOM 929 O O . CYS A 1 114 ? -21.784 -5.921 19.966 1.00 93.31 114 CYS A O 1
ATOM 931 N N . ASP A 1 115 ? -22.628 -4.488 18.444 1.00 93.38 115 ASP A N 1
ATOM 932 C CA . ASP A 1 115 ? -23.986 -4.466 18.991 1.00 93.38 115 ASP A CA 1
ATOM 933 C C . ASP A 1 115 ? -24.636 -5.870 18.937 1.00 93.38 115 ASP A C 1
ATOM 935 O O . ASP A 1 115 ? -25.217 -6.317 19.922 1.00 93.38 115 ASP A O 1
ATOM 939 N N . GLU A 1 116 ? -24.494 -6.606 17.827 1.00 93.31 116 GLU A N 1
ATOM 940 C CA . GLU A 1 116 ? -25.029 -7.972 17.661 1.00 93.31 116 GLU A CA 1
ATOM 941 C C . GLU A 1 116 ? -24.371 -8.998 18.593 1.00 93.31 116 GLU A C 1
ATOM 943 O O . GLU A 1 116 ? -25.020 -9.949 19.029 1.00 93.31 116 GLU A O 1
ATOM 948 N N . GLN A 1 117 ? -23.089 -8.814 18.906 1.00 91.50 117 GLN A N 1
ATOM 949 C CA . GLN A 1 117 ? -22.330 -9.702 19.788 1.00 91.50 117 GLN A CA 1
ATOM 950 C C . GLN A 1 117 ? -22.387 -9.281 21.269 1.00 91.50 117 GLN A C 1
ATOM 952 O O . GLN A 1 117 ? -21.718 -9.899 22.094 1.00 91.50 117 GLN A O 1
ATOM 957 N N . ASN A 1 118 ? -23.177 -8.255 21.623 1.00 91.25 118 ASN A N 1
ATOM 958 C CA . ASN A 1 118 ? -23.224 -7.655 22.967 1.00 91.25 118 ASN A CA 1
ATOM 959 C C . ASN A 1 118 ? -21.834 -7.251 23.497 1.00 91.25 118 ASN A C 1
ATOM 961 O O . ASN A 1 118 ? -21.513 -7.446 24.670 1.00 91.25 118 ASN A O 1
ATOM 965 N N . LEU A 1 119 ? -20.995 -6.709 22.615 1.00 92.31 119 LEU A N 1
ATOM 966 C CA . LEU A 1 119 ? -19.664 -6.207 22.937 1.00 92.31 119 LEU A CA 1
ATOM 967 C C . LEU A 1 119 ? -19.693 -4.691 23.134 1.00 92.31 119 LEU A C 1
ATOM 969 O O . LEU A 1 119 ? -20.517 -3.983 22.550 1.00 92.31 119 LEU A O 1
ATOM 973 N N . ASP A 1 120 ? -18.723 -4.180 23.891 1.00 92.75 120 ASP A N 1
ATOM 974 C CA . ASP A 1 120 ? -18.520 -2.740 24.009 1.00 92.75 120 ASP A CA 1
ATOM 975 C C . ASP A 1 120 ? -18.272 -2.100 22.639 1.00 92.75 120 ASP A C 1
ATOM 977 O O . ASP A 1 120 ? -17.550 -2.628 21.780 1.00 92.75 120 ASP A O 1
ATOM 981 N N . ARG A 1 121 ? -18.867 -0.921 22.441 1.00 91.50 121 ARG A N 1
ATOM 982 C CA . ARG A 1 121 ? -18.724 -0.178 21.190 1.00 91.50 121 ARG A CA 1
ATOM 983 C C . ARG A 1 121 ? -17.278 0.284 20.979 1.00 91.50 121 ARG A C 1
ATOM 985 O O . ARG A 1 121 ? -16.633 0.717 21.934 1.00 91.50 121 ARG A O 1
ATOM 992 N N . PRO A 1 122 ? -16.783 0.293 19.727 1.00 95.06 122 PRO A N 1
ATOM 993 C CA . PRO A 1 122 ? -15.414 0.703 19.448 1.00 95.06 122 PRO A CA 1
ATOM 994 C C . PRO A 1 122 ? -15.143 2.166 19.820 1.00 95.06 122 PRO A C 1
ATOM 996 O O . PRO A 1 122 ? -15.912 3.067 19.465 1.00 95.06 122 PRO A O 1
ATOM 999 N N . ILE A 1 123 ? -14.006 2.418 20.470 1.00 95.31 123 ILE A N 1
ATOM 1000 C CA . ILE A 1 123 ? -13.573 3.758 20.887 1.00 95.31 123 ILE A CA 1
ATOM 1001 C C . ILE A 1 123 ? -12.515 4.274 19.913 1.00 95.31 123 ILE A C 1
ATOM 1003 O O . ILE A 1 123 ? -11.503 3.620 19.680 1.00 95.31 123 ILE A O 1
ATOM 1007 N N . TYR A 1 124 ? -12.716 5.477 19.373 1.00 95.50 124 TYR A N 1
ATOM 1008 C CA . TYR A 1 124 ? -11.806 6.094 18.405 1.00 95.50 124 TYR A CA 1
ATOM 1009 C C . TYR A 1 124 ? -11.046 7.265 19.031 1.00 95.50 124 TYR A C 1
ATOM 1011 O O . TYR A 1 124 ? -11.641 8.162 19.626 1.00 95.50 124 TYR A O 1
ATOM 1019 N N . LYS A 1 125 ? -9.726 7.294 18.843 1.00 95.06 125 LYS A N 1
ATOM 1020 C CA . LYS A 1 125 ? -8.846 8.404 19.227 1.00 95.06 125 LYS A CA 1
ATOM 1021 C C . LYS A 1 125 ? -8.150 8.945 17.988 1.00 95.06 125 LYS A C 1
ATOM 1023 O O . LYS A 1 125 ? -7.229 8.322 17.463 1.00 95.06 125 LYS A O 1
ATOM 1028 N N . THR A 1 126 ? -8.598 10.108 17.523 1.00 94.69 126 THR A N 1
ATOM 1029 C CA . THR A 1 126 ? -8.094 10.741 16.299 1.00 94.69 126 THR A CA 1
ATOM 1030 C C . THR A 1 126 ? -7.182 11.916 16.630 1.00 94.69 126 THR A C 1
ATOM 1032 O O . THR A 1 126 ? -7.606 12.857 17.297 1.00 94.69 126 THR A O 1
ATOM 1035 N N . ALA A 1 127 ? -5.958 11.888 16.110 1.00 91.75 127 ALA A N 1
ATOM 1036 C CA . ALA A 1 127 ? -4.966 12.948 16.250 1.00 91.75 127 ALA A CA 1
ATOM 1037 C C . ALA A 1 127 ? -4.550 13.484 14.873 1.00 91.75 127 ALA A C 1
ATOM 1039 O O . ALA A 1 127 ? -4.583 12.763 13.872 1.00 91.75 127 ALA A O 1
ATOM 1040 N N . MET A 1 128 ? -4.180 14.762 14.817 1.00 92.00 128 MET A N 1
ATOM 1041 C CA . MET A 1 128 ? -3.554 15.360 13.638 1.00 92.00 128 MET A CA 1
ATOM 1042 C C . MET A 1 128 ? -2.039 15.211 13.766 1.00 92.00 128 MET A C 1
ATOM 1044 O O . MET A 1 128 ? -1.496 15.385 14.850 1.00 92.00 128 MET A O 1
ATOM 1048 N N . ARG A 1 129 ? -1.369 14.861 12.671 1.00 87.12 129 ARG A N 1
ATOM 1049 C CA . ARG A 1 129 ? 0.084 14.759 12.600 1.00 87.12 129 ARG A CA 1
ATOM 1050 C C . ARG A 1 129 ? 0.661 16.112 12.199 1.00 87.12 129 ARG A C 1
ATOM 1052 O O . ARG A 1 129 ? 0.339 16.621 11.127 1.00 87.12 129 ARG A O 1
ATOM 1059 N N . ASP A 1 130 ? 1.534 16.660 13.037 1.00 76.31 130 ASP A N 1
ATOM 1060 C CA . ASP A 1 130 ? 2.063 18.018 12.858 1.00 76.31 130 ASP A CA 1
ATOM 1061 C C . ASP A 1 130 ? 2.919 18.180 11.592 1.00 76.31 130 ASP A C 1
ATOM 1063 O O . ASP A 1 130 ? 2.937 19.253 10.996 1.00 76.31 130 ASP A O 1
ATOM 1067 N N . GLY A 1 131 ? 3.568 17.107 11.124 1.00 79.19 131 GLY A N 1
ATOM 1068 C CA . GLY A 1 131 ? 4.453 17.162 9.954 1.00 79.19 131 GLY A CA 1
ATOM 1069 C C . GLY A 1 131 ? 3.747 17.433 8.619 1.00 79.19 131 GLY A C 1
ATOM 1070 O O . GLY A 1 131 ? 4.276 18.158 7.786 1.00 79.19 131 GLY A O 1
ATOM 1071 N N . ASP A 1 132 ? 2.560 16.865 8.394 1.00 86.62 132 ASP A N 1
ATOM 1072 C CA . ASP A 1 132 ? 1.866 16.923 7.095 1.00 86.62 132 ASP A CA 1
ATOM 1073 C C . ASP A 1 132 ? 0.383 17.303 7.192 1.00 86.62 132 ASP A C 1
ATOM 1075 O O . ASP A 1 132 ? -0.346 17.226 6.200 1.00 86.62 132 ASP A O 1
ATOM 1079 N N . LYS A 1 133 ? -0.077 17.699 8.387 1.00 88.44 133 LYS A N 1
ATOM 1080 C CA . LYS A 1 133 ? -1.472 18.063 8.682 1.00 88.44 133 LYS A CA 1
ATOM 1081 C C . LYS A 1 133 ? -2.481 16.965 8.315 1.00 88.44 133 LYS A C 1
ATOM 1083 O O . LYS A 1 133 ? -3.655 17.251 8.075 1.00 88.44 133 LYS A O 1
ATOM 1088 N N . ARG A 1 134 ? -2.052 15.699 8.265 1.00 92.00 134 ARG A N 1
ATOM 1089 C CA . ARG A 1 134 ? -2.943 14.549 8.059 1.00 92.00 134 ARG A CA 1
ATOM 1090 C C . ARG A 1 134 ? -3.496 14.045 9.387 1.00 92.00 134 ARG A C 1
ATOM 1092 O O . ARG A 1 134 ? -2.878 14.186 10.435 1.00 92.00 134 ARG A O 1
ATOM 1099 N N . TYR A 1 135 ? -4.656 13.406 9.338 1.00 92.19 135 TYR A N 1
ATOM 1100 C CA . TYR A 1 135 ? -5.310 12.802 10.494 1.00 92.19 135 TYR A CA 1
ATOM 1101 C C . TYR A 1 135 ? -5.035 11.307 10.556 1.00 92.19 135 TYR A C 1
ATOM 1103 O O . TYR A 1 135 ? -5.102 10.610 9.544 1.00 92.19 135 TYR A O 1
ATOM 1111 N N . ILE A 1 136 ? -4.781 10.801 11.757 1.00 92.50 136 ILE A N 1
ATOM 1112 C CA . ILE A 1 136 ? -4.662 9.372 12.025 1.00 92.50 136 ILE A CA 1
ATOM 1113 C C . ILE A 1 136 ? -5.569 9.033 13.202 1.00 92.50 136 ILE A C 1
ATOM 1115 O O . ILE A 1 136 ? -5.638 9.787 14.172 1.00 92.50 136 ILE A O 1
ATOM 1119 N N . SER A 1 137 ? -6.273 7.908 13.113 1.00 95.06 137 SER A N 1
ATOM 1120 C CA . SER A 1 137 ? -7.143 7.423 14.180 1.00 95.06 137 SER A CA 1
ATOM 1121 C C . SER A 1 137 ? -6.648 6.080 14.698 1.00 95.06 137 SER A C 1
ATOM 1123 O O . SER A 1 137 ? -6.185 5.238 13.929 1.00 95.06 137 SER A O 1
ATOM 1125 N N . THR A 1 138 ? -6.717 5.918 16.014 1.00 95.12 138 THR A N 1
ATOM 1126 C CA . THR A 1 138 ? -6.493 4.655 16.717 1.00 95.12 138 THR A CA 1
ATOM 1127 C C . THR A 1 138 ? -7.836 4.171 17.232 1.00 95.12 138 THR A C 1
ATOM 1129 O O . THR A 1 138 ? -8.538 4.938 17.890 1.00 95.12 138 THR A O 1
ATOM 1132 N N . ILE A 1 139 ? -8.185 2.924 16.943 1.00 95.81 139 ILE A N 1
ATOM 1133 C CA . ILE A 1 139 ? -9.411 2.291 17.430 1.00 95.81 139 ILE A CA 1
ATOM 1134 C C . ILE A 1 139 ? -9.077 1.310 18.552 1.00 95.81 139 ILE A C 1
ATOM 1136 O O . ILE A 1 139 ? -8.069 0.615 18.462 1.00 95.81 139 ILE A O 1
ATOM 1140 N N . ASP A 1 140 ? -9.912 1.268 19.584 1.00 95.62 140 ASP A N 1
ATOM 1141 C CA . ASP A 1 140 ? -9.905 0.273 20.658 1.00 95.62 140 ASP A CA 1
ATOM 1142 C C . ASP A 1 140 ? -11.211 -0.528 20.586 1.00 95.62 140 ASP A C 1
ATOM 1144 O O . ASP A 1 140 ? -12.299 0.055 20.606 1.00 95.62 140 ASP A O 1
ATOM 1148 N N . VAL A 1 141 ? -11.102 -1.843 20.411 1.00 94.44 141 VAL A N 1
ATOM 1149 C CA . VAL A 1 141 ? -12.235 -2.762 20.265 1.00 94.44 141 VAL A CA 1
ATOM 1150 C C . VAL A 1 141 ? -11.833 -4.153 20.753 1.00 94.44 141 VAL A C 1
ATOM 1152 O O . VAL A 1 141 ? -10.760 -4.653 20.414 1.00 94.44 141 VAL A O 1
ATOM 1155 N N . MET A 1 142 ? -12.681 -4.789 21.568 1.00 89.75 142 MET A N 1
ATOM 1156 C CA . MET A 1 142 ? -12.422 -6.123 22.145 1.00 89.75 142 MET A CA 1
ATOM 1157 C C . MET A 1 142 ? -11.078 -6.215 22.898 1.00 89.75 142 MET A C 1
ATOM 1159 O O . MET A 1 142 ? -10.377 -7.225 22.822 1.00 89.75 142 MET A O 1
ATOM 1163 N N . GLY A 1 143 ? -10.677 -5.132 23.573 1.00 87.44 143 GLY A N 1
ATOM 1164 C CA . GLY A 1 143 ? -9.401 -5.042 24.292 1.00 87.44 143 GLY A CA 1
ATOM 1165 C C . GLY A 1 143 ? -8.160 -5.007 23.389 1.00 87.44 143 GLY A C 1
ATOM 1166 O O . GLY A 1 143 ? -7.039 -5.125 23.885 1.00 87.44 143 GLY A O 1
ATOM 1167 N N . LYS A 1 144 ? -8.334 -4.856 22.070 1.00 91.62 144 LYS A N 1
ATOM 1168 C CA . LYS A 1 144 ? -7.254 -4.729 21.089 1.00 91.62 144 LYS A CA 1
ATOM 1169 C C . LYS A 1 144 ? -7.298 -3.358 20.435 1.00 91.62 144 LYS A C 1
ATOM 1171 O O . LYS A 1 144 ? -8.360 -2.825 20.118 1.00 91.62 144 LYS A O 1
ATOM 1176 N N . LYS A 1 145 ? -6.114 -2.805 20.181 1.00 94.81 145 LYS A N 1
ATOM 1177 C CA . LYS A 1 145 ? -5.963 -1.504 19.533 1.00 94.81 145 LYS A CA 1
ATOM 1178 C C . LYS A 1 145 ? -5.408 -1.658 18.130 1.00 94.81 145 LYS A C 1
ATOM 1180 O O . LYS A 1 145 ? -4.428 -2.374 17.941 1.00 94.81 145 LYS A O 1
ATOM 1185 N N . PHE A 1 146 ? -5.977 -0.934 17.172 1.00 93.38 146 PHE A N 1
ATOM 1186 C CA . PHE A 1 146 ? -5.547 -0.958 15.773 1.00 93.38 146 PHE A CA 1
ATOM 1187 C C . PHE A 1 146 ? -5.370 0.455 15.221 1.00 93.38 146 PHE A C 1
ATOM 1189 O O . PHE A 1 146 ? -6.059 1.396 15.623 1.00 93.38 146 PHE A O 1
ATOM 1196 N N . ARG A 1 147 ? -4.420 0.618 14.298 1.00 91.19 147 ARG A N 1
ATOM 1197 C CA . ARG A 1 147 ? -4.108 1.906 13.667 1.00 91.19 147 ARG A CA 1
ATOM 1198 C C . ARG A 1 147 ? -3.463 1.690 12.296 1.00 91.19 147 ARG A C 1
ATOM 1200 O O . ARG A 1 147 ? -2.660 0.778 12.132 1.00 91.19 147 ARG A O 1
ATOM 1207 N N . SER A 1 148 ? -3.742 2.572 11.337 1.00 89.94 148 SER A N 1
ATOM 1208 C CA . SER A 1 148 ? -2.984 2.668 10.078 1.00 89.94 148 SER A CA 1
ATOM 1209 C C . SER A 1 148 ? -1.914 3.757 10.177 1.00 89.94 148 SER A C 1
ATOM 1211 O O . SER A 1 148 ? -2.135 4.796 10.810 1.00 89.94 148 SER A O 1
ATOM 1213 N N . ARG A 1 149 ? -0.752 3.554 9.545 1.00 87.44 149 ARG A N 1
ATOM 1214 C CA . ARG A 1 149 ? 0.279 4.603 9.426 1.00 87.44 149 ARG A CA 1
ATOM 1215 C C . ARG A 1 149 ? -0.035 5.632 8.344 1.00 87.44 149 ARG A C 1
ATOM 1217 O O . ARG A 1 149 ? 0.571 6.704 8.335 1.00 87.44 149 ARG A O 1
ATOM 1224 N N . PHE A 1 150 ? -0.968 5.331 7.443 1.00 87.69 150 PHE A N 1
ATOM 1225 C CA . PHE A 1 150 ? -1.329 6.230 6.355 1.00 87.69 150 PHE A CA 1
ATOM 1226 C C . PHE A 1 150 ? -2.191 7.392 6.852 1.00 87.69 150 PHE A C 1
ATOM 1228 O O . PHE A 1 150 ? -3.308 7.210 7.341 1.00 87.69 150 PHE A O 1
ATOM 1235 N N . GLY A 1 151 ? -1.662 8.605 6.693 1.00 89.25 151 GLY A N 1
ATOM 1236 C CA . GLY A 1 151 ? -2.332 9.844 7.064 1.00 89.25 151 GLY A CA 1
ATOM 1237 C C . GLY A 1 151 ? -3.521 10.171 6.156 1.00 89.25 151 GLY A C 1
ATOM 1238 O O . GLY A 1 151 ? -3.401 10.256 4.931 1.00 89.25 151 GLY A O 1
ATOM 1239 N N . GLN A 1 152 ? -4.669 10.438 6.768 1.00 91.75 152 GLN A N 1
ATOM 1240 C CA . GLN A 1 152 ? -5.926 10.708 6.077 1.00 91.75 152 GLN A CA 1
ATOM 1241 C C . GLN A 1 152 ? -6.219 12.211 5.970 1.00 91.75 152 GLN A C 1
ATOM 1243 O O . GLN A 1 152 ? -5.783 12.990 6.817 1.00 91.75 152 GLN A O 1
ATOM 1248 N N . PRO A 1 153 ? -6.958 12.661 4.942 1.00 89.00 153 PRO A N 1
ATOM 1249 C CA . PRO A 1 153 ? -7.216 14.086 4.724 1.00 89.00 153 PRO A CA 1
ATOM 1250 C C . PRO A 1 153 ? -8.142 14.718 5.776 1.00 89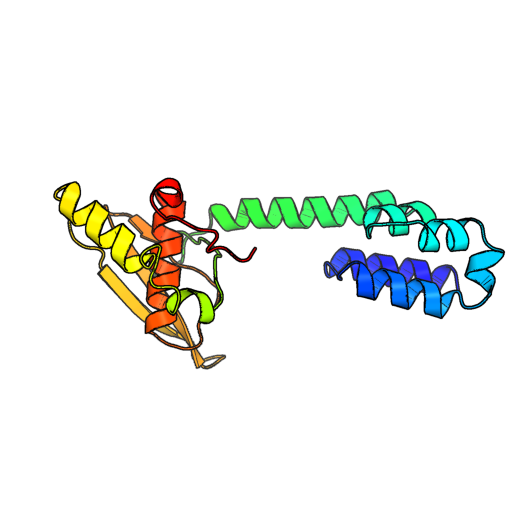.00 153 PRO A C 1
ATOM 1252 O O . PRO A 1 153 ? -8.134 15.931 5.944 1.00 89.00 153 PRO A O 1
ATOM 1255 N N . ASN A 1 154 ? -8.960 13.929 6.479 1.00 90.56 154 ASN A N 1
ATOM 1256 C CA . ASN A 1 154 ? -9.873 14.427 7.510 1.00 90.56 154 ASN A CA 1
ATOM 1257 C C . ASN A 1 154 ? -10.139 13.372 8.600 1.00 90.56 154 ASN A C 1
ATOM 1259 O O . ASN A 1 154 ? -9.889 12.180 8.401 1.00 90.56 154 ASN A O 1
ATOM 1263 N N . LYS A 1 155 ? -10.686 13.813 9.744 1.00 92.69 155 LYS A N 1
ATOM 1264 C CA . LYS A 1 155 ? -10.993 12.953 10.903 1.00 92.69 155 LYS A CA 1
ATOM 1265 C C . LYS A 1 155 ? -11.955 11.809 10.567 1.00 92.69 155 LYS A C 1
ATOM 1267 O O . LYS A 1 155 ? -11.711 10.676 10.962 1.00 92.69 155 LYS A O 1
ATOM 1272 N N . LYS A 1 156 ? -13.012 12.089 9.793 1.00 91.81 156 LYS A N 1
ATOM 1273 C CA . LYS A 1 156 ? -14.017 11.085 9.396 1.00 91.81 156 LYS A CA 1
ATOM 1274 C C . LYS A 1 156 ? -13.378 9.941 8.610 1.00 91.81 156 LYS A C 1
ATOM 1276 O O . LYS A 1 156 ? -13.678 8.780 8.860 1.00 91.81 156 LYS A O 1
ATOM 1281 N N . MET A 1 157 ? -12.485 10.269 7.682 1.00 91.75 157 MET A N 1
ATOM 1282 C CA . MET A 1 157 ? -11.745 9.286 6.901 1.00 91.75 157 MET A CA 1
ATOM 1283 C C . MET A 1 157 ? -10.774 8.490 7.780 1.00 91.75 157 MET A C 1
ATOM 1285 O O . MET A 1 157 ? -10.708 7.271 7.661 1.00 91.75 157 MET A O 1
ATOM 1289 N N . ALA A 1 158 ? -10.076 9.161 8.702 1.00 93.94 158 ALA A N 1
ATOM 1290 C CA . ALA A 1 158 ? -9.173 8.510 9.650 1.00 93.94 158 ALA A CA 1
ATOM 1291 C C . ALA A 1 158 ? -9.879 7.438 10.490 1.00 93.94 158 ALA A C 1
ATOM 1293 O O . ALA A 1 158 ? -9.358 6.336 10.637 1.00 93.94 158 ALA A O 1
ATOM 1294 N N . GLU A 1 159 ? -11.078 7.729 10.995 1.00 95.31 159 GLU A N 1
ATOM 1295 C CA . GLU A 1 159 ? -11.870 6.767 11.769 1.00 95.31 159 GLU A CA 1
ATOM 1296 C C . GLU A 1 159 ? -12.321 5.570 10.934 1.00 95.31 159 GLU A C 1
ATOM 1298 O O . GLU A 1 159 ? -12.271 4.440 11.406 1.00 95.31 159 GLU A O 1
ATOM 1303 N N . GLN A 1 160 ? -12.733 5.791 9.685 1.00 94.56 160 GLN A N 1
ATOM 1304 C CA . GLN A 1 160 ? -13.148 4.698 8.805 1.00 94.56 160 GLN A CA 1
ATOM 1305 C C . GLN A 1 160 ? -11.982 3.772 8.457 1.00 94.56 160 GLN A C 1
ATOM 1307 O O . GLN A 1 160 ? -12.140 2.554 8.442 1.00 94.56 160 GLN A O 1
ATOM 1312 N N . VAL A 1 161 ? -10.802 4.347 8.219 1.00 93.25 161 VAL A N 1
ATOM 1313 C CA . VAL A 1 161 ? -9.574 3.578 8.007 1.00 93.25 161 VAL A CA 1
ATOM 1314 C C . VAL A 1 161 ? -9.202 2.793 9.263 1.00 93.25 161 VAL A C 1
ATOM 1316 O O . VAL A 1 161 ? -8.877 1.618 9.149 1.00 93.25 161 VAL A O 1
ATOM 1319 N N . ALA A 1 162 ? -9.322 3.380 10.457 1.00 94.81 162 ALA A N 1
ATOM 1320 C CA . ALA A 1 162 ? -9.090 2.652 11.704 1.00 94.81 162 ALA A CA 1
ATOM 1321 C C . ALA A 1 162 ? -10.091 1.499 11.902 1.00 94.81 162 ALA A C 1
ATOM 1323 O O . ALA A 1 162 ? -9.687 0.404 12.284 1.00 94.81 162 ALA A O 1
ATOM 1324 N N . ALA A 1 163 ? -11.371 1.699 11.575 1.00 95.25 163 ALA A N 1
ATOM 1325 C CA . ALA A 1 163 ? -12.371 0.629 11.605 1.00 95.25 163 ALA A CA 1
ATOM 1326 C C . ALA A 1 163 ? -12.025 -0.511 10.631 1.00 95.25 163 ALA A C 1
ATOM 1328 O O . ALA A 1 163 ? -12.121 -1.680 10.993 1.00 95.25 163 ALA A O 1
ATOM 1329 N N . LEU A 1 164 ? -11.567 -0.183 9.417 1.00 93.50 164 LEU A N 1
ATOM 1330 C CA . LEU A 1 164 ? -11.096 -1.176 8.449 1.00 93.50 164 LEU A CA 1
ATOM 1331 C C . LEU A 1 164 ? -9.864 -1.933 8.966 1.00 93.50 164 LEU A C 1
ATOM 1333 O O . LEU A 1 164 ? -9.815 -3.158 8.863 1.00 93.50 164 LEU A O 1
ATOM 1337 N N . SER A 1 165 ? -8.904 -1.224 9.571 1.00 93.25 165 SER A N 1
ATOM 1338 C CA . SER A 1 165 ? -7.759 -1.838 10.247 1.00 93.25 165 SER A CA 1
ATOM 1339 C C . SER A 1 165 ? -8.224 -2.840 11.308 1.00 93.25 165 SER A C 1
ATOM 1341 O O . SER A 1 165 ? -7.744 -3.967 11.311 1.00 93.25 165 SER A O 1
ATOM 1343 N N . ALA A 1 166 ? -9.190 -2.483 12.160 1.00 93.94 166 ALA A N 1
ATOM 1344 C CA . ALA A 1 166 ? -9.733 -3.402 13.162 1.00 93.94 166 ALA A CA 1
ATOM 1345 C C . ALA A 1 166 ? -10.429 -4.623 12.552 1.00 93.94 166 ALA A C 1
ATOM 1347 O O . ALA A 1 166 ? -10.176 -5.737 12.999 1.00 93.94 166 ALA A O 1
ATOM 1348 N N . LEU A 1 167 ? -11.252 -4.446 11.513 1.00 92.88 167 LEU A N 1
ATOM 1349 C CA . LEU A 1 167 ? -11.907 -5.569 10.831 1.0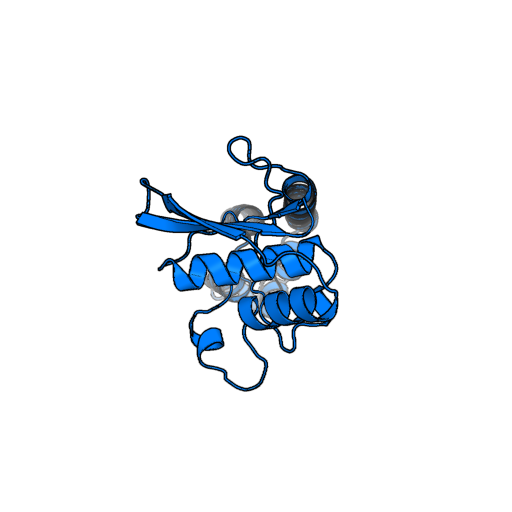0 92.88 167 LEU A CA 1
ATOM 1350 C C . LEU A 1 167 ? -10.882 -6.575 10.294 1.00 92.88 167 LEU A C 1
ATOM 1352 O O . LEU A 1 167 ? -11.061 -7.775 10.451 1.00 92.88 167 LEU A O 1
ATOM 1356 N N . ILE A 1 168 ? -9.780 -6.102 9.712 1.00 90.44 168 ILE A N 1
ATOM 1357 C CA . ILE A 1 168 ? -8.701 -6.975 9.227 1.00 90.44 168 ILE A CA 1
ATOM 1358 C C . ILE A 1 168 ? -7.935 -7.608 10.395 1.00 90.44 168 ILE A C 1
ATOM 1360 O O . ILE A 1 168 ? -7.638 -8.799 10.368 1.00 90.44 168 ILE A O 1
ATOM 1364 N N . GLY A 1 169 ? -7.620 -6.833 11.433 1.00 88.19 169 GLY A N 1
ATOM 1365 C CA . GLY A 1 169 ? -6.840 -7.295 12.585 1.00 88.19 169 GLY A CA 1
ATOM 1366 C C . GLY A 1 169 ? -7.562 -8.295 13.483 1.00 88.19 169 GLY A C 1
ATOM 1367 O O . GLY A 1 169 ? -6.916 -9.091 14.162 1.00 88.19 169 GLY A O 1
ATOM 1368 N N . LEU A 1 170 ? -8.893 -8.265 13.471 1.00 89.69 170 LEU A N 1
ATOM 1369 C CA . LEU A 1 170 ? -9.762 -9.214 14.162 1.00 89.69 170 LEU A CA 1
ATOM 1370 C C . LEU A 1 170 ? -10.171 -10.406 13.285 1.00 89.69 170 LEU A C 1
ATOM 1372 O O . LEU A 1 170 ? -10.948 -11.233 13.744 1.00 89.69 170 LEU A O 1
ATOM 1376 N N . ASP A 1 171 ? -9.672 -10.494 12.047 1.00 89.31 171 ASP A N 1
ATOM 1377 C CA . ASP A 1 171 ? -10.073 -11.505 11.054 1.00 89.31 171 ASP A CA 1
ATOM 1378 C C . ASP A 1 171 ? -11.573 -11.464 10.679 1.00 89.31 171 ASP A C 1
ATOM 1380 O O . ASP A 1 171 ? -12.185 -12.420 10.206 1.00 89.31 171 ASP A O 1
ATOM 1384 N N . LEU A 1 172 ? -12.180 -10.289 10.838 1.00 90.44 172 LEU A N 1
ATOM 1385 C CA . LEU A 1 172 ? -13.569 -9.986 10.502 1.00 90.44 172 LEU A CA 1
ATOM 1386 C C . LEU A 1 172 ? -13.691 -9.302 9.138 1.00 90.44 172 LEU A C 1
ATOM 1388 O O . LEU A 1 172 ? -14.732 -8.759 8.802 1.00 90.44 172 LEU A O 1
ATOM 1392 N N . ARG A 1 173 ? -12.657 -9.294 8.292 1.00 88.94 173 ARG A N 1
ATOM 1393 C CA . ARG A 1 173 ? -12.735 -8.605 6.991 1.00 88.94 173 ARG A CA 1
ATOM 1394 C C . ARG A 1 173 ? -13.889 -9.115 6.114 1.00 88.94 173 ARG A C 1
ATOM 1396 O O . ARG A 1 173 ? -14.461 -8.344 5.345 1.00 88.94 173 ARG A O 1
ATOM 1403 N N . HIS A 1 174 ? -14.248 -10.386 6.250 1.00 86.94 174 HIS A N 1
ATOM 1404 C CA . HIS A 1 174 ? -15.289 -11.045 5.467 1.00 86.94 174 HIS A CA 1
ATOM 1405 C C . HIS A 1 174 ? -16.707 -10.481 5.691 1.00 86.94 174 HIS A C 1
ATOM 1407 O O . HIS A 1 174 ? -17.534 -10.603 4.792 1.00 86.94 174 HIS A O 1
ATOM 1413 N N . ILE A 1 175 ? -16.998 -9.830 6.831 1.00 89.19 175 ILE A N 1
ATOM 1414 C CA . ILE A 1 175 ? -18.330 -9.236 7.082 1.00 89.19 175 ILE A CA 1
ATOM 1415 C C . ILE A 1 175 ? -18.538 -7.906 6.340 1.00 89.19 175 ILE A C 1
ATOM 1417 O O . ILE A 1 175 ? -19.665 -7.434 6.200 1.00 89.19 175 ILE A O 1
ATOM 1421 N N . LEU A 1 176 ? -17.453 -7.279 5.874 1.00 87.75 176 LEU A N 1
ATOM 1422 C CA . LEU A 1 176 ? -17.501 -6.036 5.115 1.00 87.75 176 LEU A CA 1
ATOM 1423 C C . LEU A 1 176 ? -17.642 -6.342 3.621 1.00 87.75 176 LEU A C 1
ATOM 1425 O O . LEU A 1 176 ? -16.729 -6.869 2.986 1.00 87.75 176 LEU A O 1
ATOM 1429 N N . ILE A 1 177 ? -18.777 -5.970 3.038 1.00 84.00 177 ILE A N 1
ATOM 1430 C CA . ILE A 1 177 ? -19.039 -6.187 1.613 1.00 84.00 177 ILE A CA 1
ATOM 1431 C C . ILE A 1 177 ? -18.266 -5.154 0.775 1.00 84.00 177 ILE A C 1
ATOM 1433 O O . ILE A 1 177 ? -18.177 -3.976 1.125 1.00 84.00 177 ILE A O 1
ATOM 1437 N N . GLY A 1 178 ? -17.718 -5.604 -0.357 1.00 79.62 178 GLY A N 1
ATOM 1438 C CA . GLY A 1 178 ? -16.997 -4.772 -1.323 1.00 79.62 178 GLY A CA 1
ATOM 1439 C C . GLY A 1 178 ? -15.478 -4.766 -1.132 1.00 79.62 178 GLY A C 1
ATOM 1440 O O . GLY A 1 178 ? -14.953 -5.184 -0.103 1.00 79.62 178 GLY A O 1
ATOM 1441 N N . ASN A 1 179 ? -14.761 -4.289 -2.152 1.00 75.75 179 ASN A N 1
ATOM 1442 C CA . ASN A 1 179 ? -13.305 -4.122 -2.117 1.00 75.75 179 ASN A CA 1
ATOM 1443 C C . ASN A 1 179 ? -12.986 -2.736 -1.567 1.00 75.75 179 ASN A C 1
ATOM 1445 O O . ASN A 1 179 ? -13.151 -1.749 -2.281 1.00 75.75 179 ASN A O 1
ATOM 1449 N N . TRP A 1 180 ? -12.576 -2.646 -0.306 1.00 78.69 180 TRP A N 1
ATOM 1450 C CA . TRP A 1 180 ? -12.266 -1.361 0.317 1.00 78.69 180 TRP A CA 1
ATOM 1451 C C . TRP A 1 180 ? -10.787 -1.027 0.178 1.00 78.69 180 TRP A C 1
ATOM 1453 O O . TRP A 1 180 ? -10.461 0.109 -0.135 1.00 78.69 180 TRP A O 1
ATOM 1463 N N . GLU A 1 181 ? -9.915 -2.013 0.331 1.00 75.94 181 GLU A N 1
ATOM 1464 C CA . GLU A 1 181 ? -8.471 -1.848 0.431 1.00 75.94 181 GLU A CA 1
ATOM 1465 C C . GLU A 1 181 ? -7.823 -1.355 -0.864 1.00 75.94 181 GLU A C 1
ATOM 1467 O O . GLU A 1 181 ? -8.070 -1.879 -1.951 1.00 75.94 181 GLU A O 1
ATOM 1472 N N . GLU A 1 182 ? -6.928 -0.383 -0.721 1.00 65.19 182 GLU A N 1
ATOM 1473 C CA . GLU A 1 182 ? -5.862 -0.110 -1.682 1.00 65.19 182 GLU A CA 1
ATOM 1474 C C . GLU A 1 182 ? -4.538 -0.535 -1.040 1.00 65.19 182 GLU A C 1
ATOM 1476 O O . GLU A 1 182 ? -4.244 -0.136 0.092 1.00 65.19 182 GLU A O 1
ATOM 1481 N N . GLY A 1 183 ? -3.818 -1.428 -1.725 1.00 48.72 183 GLY A N 1
ATOM 1482 C CA . GLY A 1 183 ? -2.550 -2.014 -1.280 1.00 48.72 183 GLY A CA 1
ATOM 1483 C C . GLY A 1 183 ? -1.323 -1.276 -1.785 1.00 48.72 183 GLY A C 1
ATOM 1484 O O . GLY A 1 183 ? -1.450 -0.540 -2.787 1.00 48.72 183 GLY A O 1
#

Secondary structure (DSSP, 8-state):
-HHHHHHHHHHHHHHT--HHHHHHHHHHHHTTHHHHSHHHHHHHH-SSHHHHHHHTT-HHHHHHHHHHHHHHHHHHHTPBPTTT-PEE---B--GGGGG--SS--HHHHHHHHHHHTTPPPPEEEEEE-TTT--EEEEEEETTEEEE-SSPBSSHHHHHHHHHHHHHHHTT-GGGS-S---B-